Protein AF-A0A8S9YGP8-F1 (afdb_monomer)

Sequence (339 aa):
DSLHDFLESKPIFVLIAGINFRLPAPLKLDLFVRKGVPVLDFKRQKISVQVNCPVFDVVNDLEASLRSSSSPYNQFEEWLQWTVEGKMWRFPIDNEQDQELKLIGEYGLRNKREVWRVKYVLAKIRKSARELLTLDEKDPRRLFGGSALLRRLVRVGVLPEDKMKLDFVLGLKIEDFLERRLQTQVFKLGLAVSIHHARVLIRQRHIRVRTQMVNCPGFMVRLDSGKLIDFTLSSPLGKGGPDWEEKHVSFADHTFLDKHVDPELLKCGPIASFMELVCQGLAQNPNFTVEQKRQHLKWYAAYFKGKTQIVEASVREELRLAELEKRARGSSQSDTHGT

Secondary structure (DSSP, 8-state):
----------------------PPPPP---TT---------------------HHHHHHHHHHHHHHH-PPPSSHHHHHHHHHHTT-SPPSS--THHHHHHHHHHHHT-S-HHHHHHHHHHHHHHHHHHHHHHTS-TT-HHHHHHHHHHHHHHHHHTSS-GGG-SHHHHHT--SHHHHTTBHHHHHHHTTSSSSHHHHHHHHHTT-EEETTEE---TT-B--HHHHTTEEE-TTSTTSTTS---TTTTS-HHHHH--GGGS-TTGGGSHHHHHHHHHHHHHHHH-TTS-HHHHHHHHHHHHHHHTTTHHHHHHHHHHHHHHHHHHHHHHHHHHHTTS--

Foldseek 3Di:
DDDDDDDDDDDDDDDDDDDDDDPDDDDPDPPPDDDDDDDDDDDDDDPDPPPCPVVVVVVVVVVVVVVPPDPDPDPVSVVVVCVVVVVDQDPPRPVVVVVLVVCCVQLVPDDSVLLVVLVVVLVVLLVLLVVLVVDDPPDPCNVVSLQVSLVVCVQLPLDPPVPSDSVVSNVRDSVSLSCQFQLNLCVVVVVAPDSNRSLVCLCVQQKDQQQHGHNDRRDRATPVRSVRIDTHLDDLSHPNRPPPVCPVPDLCLLQVCVVLADVVQCVDPVSVVVVVVLSRVSSPDPPDRSVRSSVVRVVVVVVCPVCVVVSVVVVVVVVVVVVVVVVVVVVVVVVPPDD

InterPro domains:
  IPR001912 Small ribosomal subunit protein uS4, N-terminal [SM01390] (83-179)
  IPR002942 RNA-binding S4 domain [PF01479] (180-222)
  IPR005710 Small ribosomal subunit protein uS4, eukaryota/archaea [TIGR01018] (97-237)
  IPR018079 Small ribosomal subunit protein uS4, conserved site [PS00632] (178-202)
  IPR022801 Small ribosomal subunit protein uS4 [PTHR11831] (94-250)
  IPR026299 Mitochondrial 28S ribosomal protein S31 [PF15433] (45-99)
  IPR026299 Mitochondrial 28S ribosomal protein S31 [PF15433] (245-311)
  IPR036986 RNA-binding S4 domain superfamily [G3DSA:3.10.290.10] (179-235)

pLDDT: mean 76.42, std 19.9, range [31.08, 96.25]

Organism: NCBI:txid59628

Mean predicted aligned error: 18.61 Å

Nearest PDB structures (foldseek):
  7oyc-assembly1_J2  TM=9.503E-01  e=3.463E-18  Xenopus laevis
  8btk-assembly1_Ai  TM=9.333E-01  e=3.647E-18  Oryctolagus cuniculus
  7mq9-assembly1_L9  TM=9.304E-01  e=3.842E-18  Homo sapiens
  8jiw-assembly1_BJ  TM=9.320E-01  e=7.785E-17  Triticum aestivum
  8c3a-assembly1_L  TM=9.275E-01  e=2.437E-16  Candida albicans

Structure (mmCIF, N/CA/C/O backbone):
data_AF-A0A8S9YGP8-F1
#
_entry.id   AF-A0A8S9YGP8-F1
#
loop_
_atom_site.group_PDB
_atom_site.id
_atom_site.type_symbol
_atom_site.label_atom_id
_atom_site.label_alt_id
_atom_site.label_comp_id
_atom_site.label_asym_id
_atom_site.label_entity_id
_atom_site.label_seq_id
_atom_site.pdbx_PDB_ins_code
_atom_site.Cartn_x
_atom_site.Cartn_y
_atom_site.Cartn_z
_atom_site.occupancy
_atom_site.B_iso_or_equiv
_atom_site.auth_seq_id
_atom_site.auth_comp_id
_atom_site.auth_asym_id
_atom_site.auth_atom_id
_atom_site.pdbx_PDB_model_num
ATOM 1 N N . ASP A 1 1 ? -6.725 51.665 40.955 1.00 36.06 1 ASP A N 1
ATOM 2 C CA . ASP A 1 1 ? -6.502 51.860 42.401 1.00 36.06 1 ASP A CA 1
ATOM 3 C C . ASP A 1 1 ? -7.191 50.719 43.129 1.00 36.06 1 ASP A C 1
ATOM 5 O O . ASP A 1 1 ? -8.370 50.523 42.899 1.00 36.06 1 ASP A O 1
ATOM 9 N N . SER A 1 2 ? -6.577 49.836 43.901 1.00 32.56 2 SER A N 1
ATOM 10 C CA . SER A 1 2 ? -5.200 49.657 44.348 1.00 32.56 2 SER A CA 1
ATOM 11 C C . SER A 1 2 ? -5.160 48.257 44.977 1.00 32.56 2 SER A C 1
ATOM 13 O O . SER A 1 2 ? -5.948 47.955 45.868 1.00 32.56 2 SER A O 1
ATOM 15 N N . LEU A 1 3 ? -4.260 47.402 44.484 1.00 37.69 3 LEU A N 1
ATOM 16 C CA . LEU A 1 3 ? -3.916 46.083 45.026 1.00 37.69 3 LEU A CA 1
ATOM 17 C C . LEU A 1 3 ? -2.979 46.236 46.231 1.00 37.69 3 LEU A C 1
ATOM 19 O O . LEU A 1 3 ? -1.809 45.888 46.137 1.00 37.69 3 LEU A O 1
ATOM 23 N N . HIS A 1 4 ? -3.437 46.794 47.344 1.00 35.44 4 HIS A N 1
ATOM 24 C CA . HIS A 1 4 ? -2.589 46.871 48.533 1.00 35.44 4 HIS A CA 1
ATOM 25 C C . HIS A 1 4 ? -3.436 47.023 49.785 1.00 35.44 4 HIS A C 1
ATOM 27 O O . HIS A 1 4 ? -3.554 48.117 50.307 1.00 35.44 4 HIS A O 1
ATOM 33 N N . ASP A 1 5 ? -3.980 45.909 50.266 1.00 33.25 5 ASP A N 1
ATOM 34 C CA . ASP A 1 5 ? -4.267 45.763 51.686 1.00 33.25 5 ASP A CA 1
ATOM 35 C C . ASP A 1 5 ? -3.761 44.388 52.123 1.00 33.25 5 ASP A C 1
ATOM 37 O O . ASP A 1 5 ? -4.155 43.349 51.597 1.00 33.25 5 ASP A O 1
ATOM 41 N N . PHE A 1 6 ? -2.639 44.373 52.836 1.00 31.08 6 PHE A N 1
ATOM 42 C CA . PHE A 1 6 ? -2.618 44.532 54.293 1.00 31.08 6 PHE A CA 1
ATOM 43 C C . PHE A 1 6 ? -3.131 43.262 54.955 1.00 31.08 6 PHE A C 1
ATOM 45 O O . PHE A 1 6 ? -4.323 43.080 55.142 1.00 31.08 6 PHE A O 1
ATOM 52 N N . LEU A 1 7 ? -2.188 42.386 55.280 1.00 31.97 7 LEU A N 1
ATOM 53 C CA . LEU A 1 7 ? -2.093 41.688 56.559 1.00 31.97 7 LEU A CA 1
ATOM 54 C C . LEU A 1 7 ? -0.654 41.152 56.582 1.00 31.97 7 LEU A C 1
ATOM 56 O O . LEU A 1 7 ? -0.339 40.118 56.004 1.00 31.97 7 LEU A O 1
ATOM 60 N N . GLU A 1 8 ? 0.323 41.968 56.975 1.00 31.89 8 GLU A N 1
ATOM 61 C CA . GLU A 1 8 ? 0.652 42.185 58.391 1.00 31.89 8 GLU A CA 1
ATOM 62 C C . GLU A 1 8 ? 0.617 40.883 59.200 1.00 31.89 8 GLU A C 1
ATOM 64 O O . GLU A 1 8 ? -0.343 40.569 59.897 1.00 31.89 8 GLU A O 1
ATOM 69 N N . SER A 1 9 ? 1.739 40.168 59.194 1.00 32.19 9 SER A N 1
ATOM 70 C CA . SER A 1 9 ? 2.196 39.484 60.399 1.00 32.19 9 SER A CA 1
ATOM 71 C C . SER A 1 9 ? 3.677 39.788 60.599 1.00 32.19 9 SER A C 1
ATOM 73 O O . SER A 1 9 ? 4.496 39.599 59.703 1.00 32.19 9 SER A O 1
ATOM 75 N N . LYS A 1 10 ? 3.947 40.338 61.778 1.00 38.16 10 LYS A N 1
ATOM 76 C CA . LYS A 1 10 ? 5.139 41.039 62.256 1.00 38.16 10 LYS A CA 1
ATOM 77 C C . LYS A 1 10 ? 6.493 40.320 62.069 1.00 38.16 10 LYS A C 1
ATOM 79 O O . LYS A 1 10 ? 6.539 39.102 61.923 1.00 38.16 10 LYS A O 1
ATOM 84 N N . PRO A 1 11 ? 7.599 41.092 62.126 1.00 35.31 11 PRO A N 1
ATOM 85 C CA . PRO A 1 11 ? 8.936 40.685 61.715 1.00 35.31 11 PRO A CA 1
ATOM 86 C C . PRO A 1 11 ? 9.748 40.076 62.867 1.00 35.31 11 PRO A C 1
ATOM 88 O O . PRO A 1 11 ? 9.671 40.530 64.007 1.00 35.31 11 PRO A O 1
ATOM 91 N N . ILE A 1 12 ? 10.611 39.114 62.543 1.00 31.59 12 ILE A N 1
ATOM 92 C CA . ILE A 1 12 ? 11.777 38.765 63.361 1.00 31.59 12 ILE A CA 1
ATOM 93 C C . ILE A 1 12 ? 12.993 39.225 62.565 1.00 31.59 12 ILE A C 1
ATOM 95 O O . ILE A 1 12 ? 13.448 38.550 61.646 1.00 31.59 12 ILE A O 1
ATOM 99 N N . PHE A 1 13 ? 13.480 40.417 62.892 1.00 31.23 13 PHE A N 1
ATOM 100 C CA . PHE A 1 13 ? 14.735 40.945 62.382 1.00 31.23 13 PHE A CA 1
ATOM 101 C C . PHE A 1 13 ? 15.606 41.282 63.579 1.00 31.23 13 PHE A C 1
ATOM 103 O O . PHE A 1 13 ? 15.516 42.387 64.096 1.00 31.23 13 PHE A O 1
ATOM 110 N N . VAL A 1 14 ? 16.434 40.343 64.036 1.00 33.38 14 VAL A N 1
ATOM 111 C CA . VAL A 1 14 ? 17.590 40.674 64.871 1.00 33.38 14 VAL A CA 1
ATOM 112 C C . VAL A 1 14 ? 18.727 39.683 64.583 1.00 33.38 14 VAL A C 1
ATOM 114 O O . VAL A 1 14 ? 18.579 38.480 64.765 1.00 33.38 14 VAL A O 1
ATOM 117 N N . LEU A 1 15 ? 19.869 40.263 64.194 1.00 34.16 15 LEU A N 1
ATOM 118 C CA . LEU A 1 15 ? 21.246 39.756 64.286 1.00 34.16 15 LEU A CA 1
ATOM 119 C C . LEU A 1 15 ? 21.711 38.652 63.324 1.00 34.16 15 LEU A C 1
ATOM 121 O O . LEU A 1 15 ? 21.919 37.521 63.738 1.00 34.16 15 LEU A O 1
ATOM 125 N N . ILE A 1 16 ? 22.109 39.047 62.107 1.00 35.72 16 ILE A N 1
ATOM 126 C CA . ILE A 1 16 ? 23.408 38.615 61.549 1.00 35.72 16 ILE A CA 1
ATOM 127 C C . ILE A 1 16 ? 24.065 39.824 60.862 1.00 35.72 16 ILE A C 1
ATOM 129 O O . ILE A 1 16 ? 24.112 39.938 59.641 1.00 35.72 16 ILE A O 1
ATOM 133 N N . ALA A 1 17 ? 24.551 40.766 61.669 1.00 39.22 17 ALA A N 1
ATOM 134 C CA . ALA A 1 17 ? 25.605 41.682 61.253 1.00 39.22 17 ALA A CA 1
ATOM 135 C C . ALA A 1 17 ? 26.904 41.166 61.878 1.00 39.22 17 ALA A C 1
ATOM 137 O O . ALA A 1 17 ? 27.009 41.099 63.099 1.00 39.22 17 ALA A O 1
ATOM 138 N N . GLY A 1 18 ? 27.872 40.787 61.042 1.00 48.88 18 GLY A N 1
ATOM 139 C CA . GLY A 1 18 ? 29.232 40.490 61.492 1.00 48.88 18 GLY A CA 1
ATOM 140 C C . GLY A 1 18 ? 29.697 39.052 61.294 1.00 48.88 18 GLY A C 1
ATOM 141 O O . GLY A 1 18 ? 30.070 38.399 62.258 1.00 48.88 18 GLY A O 1
ATOM 142 N N . ILE A 1 19 ? 29.778 38.580 60.048 1.00 39.12 19 ILE A N 1
ATOM 143 C CA . ILE A 1 19 ? 30.790 37.576 59.691 1.00 39.12 19 ILE A CA 1
ATOM 144 C C . ILE A 1 19 ? 31.445 38.027 58.382 1.00 39.12 19 ILE A C 1
ATOM 146 O O . ILE A 1 19 ? 30.847 37.977 57.310 1.00 39.12 19 ILE A O 1
ATOM 150 N N . ASN A 1 20 ? 32.680 38.519 58.493 1.00 38.88 20 ASN A N 1
ATOM 151 C CA . ASN A 1 20 ? 33.546 38.852 57.367 1.00 38.88 20 ASN A CA 1
ATOM 152 C C . ASN A 1 20 ? 33.828 37.586 56.543 1.00 38.88 20 ASN A C 1
ATOM 154 O O . ASN A 1 20 ? 34.586 36.721 56.981 1.00 38.88 20 ASN A O 1
ATOM 158 N N . PHE A 1 21 ? 33.273 37.485 55.334 1.00 36.88 21 PHE A N 1
ATOM 159 C CA . PHE A 1 21 ? 33.699 36.481 54.360 1.00 36.88 21 PHE A CA 1
ATOM 160 C C . PHE A 1 21 ? 35.055 36.890 53.777 1.00 36.88 21 PHE A C 1
ATOM 162 O O . PHE A 1 21 ? 35.136 37.650 52.815 1.00 36.88 21 PHE A O 1
ATOM 169 N N . ARG A 1 22 ? 36.142 36.373 54.355 1.00 40.25 22 ARG A N 1
ATOM 170 C CA . ARG A 1 22 ? 37.436 36.305 53.670 1.00 40.25 22 ARG A CA 1
ATOM 171 C C . ARG A 1 22 ? 37.576 34.894 53.113 1.00 40.25 22 ARG A C 1
ATOM 173 O O . ARG A 1 22 ? 37.620 33.936 53.880 1.00 40.25 22 ARG A O 1
ATOM 180 N N . LEU A 1 23 ? 37.609 34.764 51.787 1.00 39.41 23 LEU A N 1
ATOM 181 C CA . LEU A 1 23 ? 37.910 33.489 51.138 1.00 39.41 23 LEU A CA 1
ATOM 182 C C . LEU A 1 23 ? 39.305 33.020 51.598 1.00 39.41 23 LEU A C 1
ATOM 184 O O . LEU A 1 23 ? 40.256 33.803 51.498 1.00 39.41 23 LEU A O 1
ATOM 188 N N . PRO A 1 24 ? 39.454 31.792 52.123 1.00 49.38 24 PRO A N 1
ATOM 189 C CA . PRO A 1 24 ? 40.768 31.247 52.431 1.00 49.38 24 PRO A CA 1
ATOM 190 C C . PRO A 1 24 ? 41.551 31.023 51.132 1.00 49.38 24 PRO A C 1
ATOM 192 O O . PRO A 1 24 ? 40.987 30.625 50.112 1.00 49.38 24 PRO A O 1
ATOM 195 N N . ALA A 1 25 ? 42.858 31.292 51.164 1.00 51.91 25 ALA A N 1
ATOM 196 C CA . ALA A 1 25 ? 43.728 31.056 50.017 1.00 51.91 25 ALA A CA 1
ATOM 197 C C . ALA A 1 25 ? 43.757 29.555 49.664 1.00 51.91 25 ALA A C 1
ATOM 199 O O . ALA A 1 25 ? 43.767 28.720 50.575 1.00 51.91 25 ALA A O 1
ATOM 200 N N . PRO A 1 26 ? 43.778 29.188 48.369 1.00 47.44 26 PRO A N 1
ATOM 201 C CA . PRO A 1 26 ? 43.793 27.789 47.973 1.00 47.44 26 PRO A CA 1
ATOM 202 C C . PRO A 1 26 ? 45.091 27.112 48.429 1.00 47.44 26 PRO A C 1
ATOM 204 O O . PRO A 1 26 ? 46.185 27.668 48.307 1.00 47.44 26 PRO A O 1
ATOM 207 N N . LEU A 1 27 ? 44.958 25.892 48.949 1.00 49.09 27 LEU A N 1
ATOM 208 C CA . LEU A 1 27 ? 46.083 25.040 49.324 1.00 49.09 27 LEU A CA 1
ATOM 209 C C . LEU A 1 27 ? 46.907 24.704 48.071 1.00 49.09 27 LEU A C 1
ATOM 211 O O . LEU A 1 27 ? 46.352 24.250 47.069 1.00 49.09 27 LEU A O 1
ATOM 215 N N . LYS A 1 28 ? 48.232 24.900 48.126 1.00 48.38 28 LYS A N 1
ATOM 216 C CA . LYS A 1 28 ? 49.154 24.381 47.105 1.00 48.38 28 LYS A CA 1
ATOM 217 C C . LYS A 1 28 ? 49.127 22.853 47.164 1.00 48.38 28 LYS A C 1
ATOM 219 O O . LYS A 1 28 ? 49.679 22.257 48.083 1.00 48.38 28 LYS A O 1
ATOM 224 N N . LEU A 1 29 ? 48.442 22.237 46.207 1.00 46.06 29 LEU A N 1
ATOM 225 C CA . LEU A 1 29 ? 48.481 20.799 45.972 1.00 46.06 29 LEU A CA 1
ATOM 226 C C . LEU A 1 29 ? 49.606 20.494 44.983 1.00 46.06 29 LEU A C 1
ATOM 228 O O . LEU A 1 29 ? 49.479 20.757 43.788 1.00 46.06 29 LEU A O 1
ATOM 232 N N . ASP A 1 30 ? 50.688 19.904 45.485 1.00 51.56 30 ASP A N 1
ATOM 233 C CA . ASP A 1 30 ? 51.720 19.302 44.646 1.00 51.56 30 ASP A CA 1
ATOM 234 C C . ASP A 1 30 ? 51.208 17.946 44.133 1.00 51.56 30 ASP A C 1
ATOM 236 O O . ASP A 1 30 ? 51.268 16.920 44.811 1.00 51.56 30 ASP A O 1
ATOM 240 N N . LEU A 1 31 ? 50.677 17.946 42.908 1.00 48.47 31 LEU A N 1
ATOM 241 C CA . LEU A 1 31 ? 50.051 16.802 42.222 1.00 48.47 31 LEU A CA 1
ATOM 242 C C . LEU A 1 31 ? 51.005 15.635 41.868 1.00 48.47 31 LEU A C 1
ATOM 244 O O . LEU A 1 31 ? 50.585 14.689 41.204 1.00 48.47 31 LEU A O 1
ATOM 248 N N . PHE A 1 32 ? 52.264 15.657 42.319 1.00 40.03 32 PHE A N 1
ATOM 249 C CA . PHE A 1 32 ? 53.293 14.676 41.938 1.00 40.03 32 PHE A CA 1
ATOM 250 C C . PHE A 1 32 ? 53.998 13.971 43.107 1.00 40.03 32 PHE A C 1
ATOM 252 O O . PHE A 1 32 ? 55.068 13.396 42.921 1.00 40.03 32 PHE A O 1
ATOM 259 N N . VAL A 1 33 ? 53.393 13.917 44.299 1.00 45.94 33 VAL A N 1
ATOM 260 C CA . VAL A 1 33 ? 53.919 13.097 45.406 1.00 45.94 33 VAL A CA 1
ATOM 261 C C . VAL A 1 33 ? 52.926 11.997 45.781 1.00 45.94 33 VAL A C 1
ATOM 263 O O . VAL A 1 33 ? 52.064 12.156 46.640 1.00 45.94 33 VAL A O 1
ATOM 266 N N . ARG A 1 34 ? 53.067 10.832 45.137 1.00 46.06 34 ARG A N 1
ATOM 267 C CA . ARG A 1 34 ? 52.449 9.576 45.584 1.00 46.06 34 ARG A CA 1
ATOM 268 C C . ARG A 1 34 ? 53.288 8.982 46.717 1.00 46.06 34 ARG A C 1
ATOM 270 O O . ARG A 1 34 ? 54.293 8.327 46.460 1.00 46.06 34 ARG A O 1
ATOM 277 N N . LYS A 1 35 ? 52.863 9.165 47.967 1.00 38.31 35 LYS A N 1
ATOM 278 C CA . LYS A 1 35 ? 53.277 8.299 49.081 1.00 38.31 35 LYS A CA 1
ATOM 279 C C . LYS A 1 35 ? 52.027 7.799 49.790 1.00 38.31 35 LYS A C 1
ATOM 281 O O . LYS A 1 35 ? 51.367 8.550 50.496 1.00 38.31 35 LYS A O 1
ATOM 286 N N . GLY A 1 36 ? 51.679 6.545 49.526 1.00 42.16 36 GLY A N 1
ATOM 287 C CA . GLY A 1 36 ? 50.610 5.850 50.228 1.00 42.16 36 GLY A CA 1
ATOM 288 C C . GLY A 1 36 ? 51.131 5.201 51.502 1.00 42.16 36 GLY A C 1
ATOM 289 O O . GLY A 1 36 ? 52.185 4.583 51.453 1.00 42.16 36 GLY A O 1
ATOM 290 N N . VAL A 1 37 ? 50.378 5.321 52.596 1.00 37.66 37 VAL A N 1
ATOM 291 C CA . VAL A 1 37 ? 50.203 4.301 53.650 1.00 37.66 37 VAL A CA 1
ATOM 292 C C . VAL 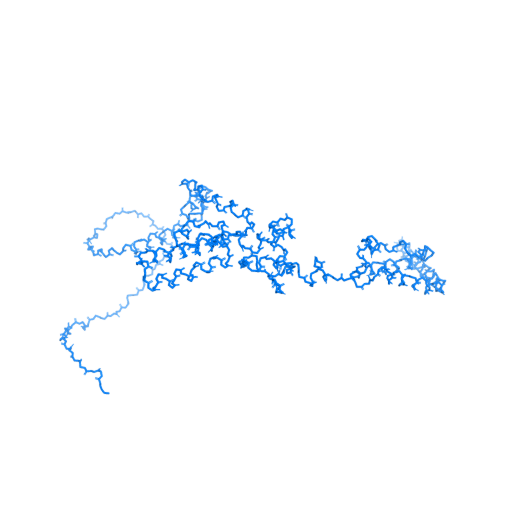A 1 37 ? 48.896 4.625 54.424 1.00 37.66 37 VAL A C 1
ATOM 294 O O . VAL A 1 37 ? 48.320 5.685 54.177 1.00 37.66 37 VAL A O 1
ATOM 297 N N . PRO A 1 38 ? 48.327 3.715 55.241 1.00 38.34 38 PRO A N 1
ATOM 298 C CA . PRO A 1 38 ? 46.946 3.273 55.128 1.00 38.34 38 PRO A CA 1
ATOM 299 C C . PRO A 1 38 ? 46.029 3.837 56.228 1.00 38.34 38 PRO A C 1
ATOM 301 O O . PRO A 1 38 ? 46.453 4.502 57.168 1.00 38.34 38 PRO A O 1
ATOM 304 N N . VAL A 1 39 ? 44.744 3.532 56.054 1.00 46.34 39 VAL A N 1
ATOM 305 C CA . VAL A 1 39 ? 43.591 3.772 56.934 1.00 46.34 39 VAL A CA 1
ATOM 306 C C . VAL A 1 39 ? 43.915 3.549 58.418 1.00 46.34 39 VAL A C 1
ATOM 308 O O . VAL A 1 39 ? 44.422 2.484 58.747 1.00 46.34 39 VAL A O 1
ATOM 311 N N . LEU A 1 40 ? 43.570 4.512 59.289 1.00 37.00 40 LEU A N 1
ATOM 312 C CA . LEU A 1 40 ? 42.732 4.311 60.487 1.00 37.00 40 LEU A CA 1
ATOM 313 C C . LEU A 1 40 ? 42.358 5.645 61.180 1.00 37.00 40 LEU A C 1
ATOM 315 O O . LEU A 1 40 ? 43.199 6.483 61.490 1.00 37.00 40 LEU A O 1
ATOM 319 N N . ASP A 1 41 ? 41.049 5.765 61.411 1.00 38.00 41 ASP A N 1
ATOM 320 C CA . ASP A 1 41 ? 40.331 6.428 62.504 1.00 38.00 41 ASP A CA 1
ATOM 321 C C . ASP A 1 41 ? 40.554 7.912 62.831 1.00 38.00 41 ASP A C 1
ATOM 323 O O . ASP A 1 41 ? 41.238 8.289 63.780 1.00 38.00 41 ASP A O 1
ATOM 327 N N . PHE A 1 42 ? 39.734 8.752 62.188 1.00 35.16 42 PHE A N 1
ATOM 328 C CA . PHE A 1 42 ? 39.172 9.934 62.843 1.00 35.16 42 PHE A CA 1
ATOM 329 C C . PHE A 1 42 ? 37.671 9.736 63.076 1.00 35.16 42 PHE A C 1
ATOM 331 O O . PHE A 1 42 ? 36.865 9.746 62.143 1.00 35.16 42 PHE A O 1
ATOM 338 N N . LYS A 1 43 ? 37.291 9.591 64.353 1.00 43.88 43 LYS A N 1
ATOM 339 C CA . LYS A 1 43 ? 35.908 9.693 64.838 1.00 43.88 43 LYS A CA 1
ATOM 340 C C . LYS A 1 43 ? 35.304 11.017 64.364 1.00 43.88 43 LYS A C 1
ATOM 342 O O . LYS A 1 43 ? 35.554 12.062 64.961 1.00 43.88 43 LYS A O 1
ATOM 347 N N . ARG A 1 44 ? 34.463 10.976 63.329 1.00 37.47 44 ARG A N 1
ATOM 348 C CA . ARG A 1 44 ? 33.548 12.075 63.011 1.00 37.47 44 ARG A CA 1
ATOM 349 C C . ARG A 1 44 ? 32.184 11.743 63.595 1.00 37.47 44 ARG A C 1
ATOM 351 O O . ARG A 1 44 ? 31.521 10.798 63.176 1.00 37.47 44 ARG A O 1
ATOM 358 N N . GLN A 1 45 ? 31.821 12.505 64.620 1.00 33.88 45 GLN A N 1
ATOM 359 C CA . GLN A 1 45 ? 30.505 12.491 65.242 1.00 33.88 45 GLN A CA 1
ATOM 360 C C . GLN A 1 45 ? 29.426 12.622 64.158 1.00 33.88 45 GLN A C 1
ATOM 362 O O . GLN A 1 45 ? 29.457 13.543 63.341 1.00 33.88 45 GLN A O 1
ATOM 367 N N . LYS A 1 46 ? 28.486 11.673 64.145 1.00 35.91 46 LYS A N 1
ATOM 368 C CA . LYS A 1 46 ? 27.268 11.747 63.338 1.00 35.91 46 LYS A CA 1
ATOM 369 C C . LYS A 1 46 ? 26.452 12.955 63.796 1.00 35.91 46 LYS A C 1
ATOM 371 O O . LYS A 1 46 ? 25.929 12.950 64.904 1.00 35.91 46 LYS A O 1
ATOM 376 N N . ILE A 1 47 ? 26.274 13.925 62.908 1.00 33.97 47 ILE A N 1
ATOM 377 C CA . ILE A 1 47 ? 25.062 14.742 62.884 1.00 33.97 47 ILE A CA 1
ATOM 378 C C . ILE A 1 47 ? 24.367 14.380 61.576 1.00 33.97 47 ILE A C 1
ATOM 380 O O . ILE A 1 47 ? 24.698 14.885 60.507 1.00 33.97 47 ILE A O 1
ATOM 384 N N . SER A 1 48 ? 23.472 13.400 61.655 1.00 33.38 48 SER A N 1
ATOM 385 C CA . SER A 1 48 ? 22.640 12.964 60.542 1.00 33.38 48 SER A CA 1
ATOM 386 C C . SER A 1 48 ? 21.375 13.813 60.505 1.00 33.38 48 SER A C 1
ATOM 388 O O . SER A 1 48 ? 20.414 13.517 61.211 1.00 33.38 48 SER A O 1
ATOM 390 N N . VAL A 1 49 ? 21.350 14.837 59.657 1.00 40.34 49 VAL A N 1
ATOM 391 C CA . VAL A 1 49 ? 20.085 15.279 59.063 1.00 40.34 49 VAL A CA 1
ATOM 392 C C . VAL A 1 49 ? 20.040 14.638 57.684 1.00 40.34 49 VAL A C 1
ATOM 394 O O . VAL A 1 49 ? 20.517 15.194 56.700 1.00 40.34 49 VAL A O 1
ATOM 397 N N . GLN A 1 50 ? 19.560 13.396 57.643 1.00 42.97 50 GLN A N 1
ATOM 398 C CA . GLN A 1 50 ? 19.237 12.726 56.392 1.00 42.97 50 GLN A CA 1
ATOM 399 C C . GLN A 1 50 ? 17.950 13.344 55.855 1.00 42.97 50 GLN A C 1
ATOM 401 O O . GLN A 1 50 ? 16.853 12.975 56.266 1.00 42.97 50 GLN A O 1
ATOM 406 N N . VAL A 1 51 ? 18.077 14.296 54.936 1.00 46.69 51 VAL A N 1
ATOM 407 C CA . VAL A 1 51 ? 16.990 14.566 53.996 1.00 46.69 51 VAL A CA 1
ATOM 408 C C . VAL A 1 51 ? 17.133 13.511 52.902 1.00 46.69 51 VAL A C 1
ATOM 410 O O . VAL A 1 51 ? 17.779 13.746 51.886 1.00 46.69 51 VAL A O 1
ATOM 413 N N . ASN A 1 52 ? 16.614 12.308 53.156 1.00 50.12 52 ASN A N 1
ATOM 414 C CA . ASN A 1 52 ? 16.551 11.257 52.142 1.00 50.12 52 ASN A CA 1
ATOM 415 C C . ASN A 1 52 ? 15.499 11.670 51.112 1.00 50.12 52 ASN A C 1
ATOM 417 O O . ASN A 1 52 ? 14.315 11.363 51.245 1.00 50.12 52 ASN A O 1
ATOM 421 N N . CYS A 1 53 ? 15.926 12.415 50.100 1.00 53.41 53 CYS A N 1
ATOM 422 C CA . CYS A 1 53 ? 15.159 12.564 48.880 1.00 53.41 53 CYS A CA 1
ATOM 423 C C . CYS A 1 53 ? 15.471 11.336 48.010 1.00 53.41 53 CYS A C 1
ATOM 425 O O . CYS A 1 53 ? 16.543 11.308 47.405 1.00 53.41 53 CYS A O 1
ATOM 427 N N . PRO A 1 54 ? 14.557 10.355 47.878 1.00 69.25 54 PRO A N 1
ATOM 428 C CA . PRO A 1 54 ? 14.827 9.102 47.161 1.00 69.25 54 PRO A CA 1
ATOM 429 C C . PRO A 1 54 ? 15.212 9.326 45.692 1.00 69.25 54 PRO A C 1
ATOM 431 O O . PRO A 1 54 ? 15.874 8.500 45.078 1.00 69.25 54 PRO A O 1
ATOM 434 N N . VAL A 1 55 ? 14.828 10.472 45.127 1.00 60.28 55 VAL A N 1
ATOM 435 C CA . VAL A 1 55 ? 15.216 10.888 43.776 1.00 60.28 55 VAL A CA 1
ATOM 436 C C . VAL A 1 55 ? 16.713 11.198 43.683 1.00 60.28 55 VAL A C 1
ATOM 438 O O . VAL A 1 55 ? 17.341 10.829 42.698 1.00 60.28 55 VAL A O 1
ATOM 441 N N . PHE A 1 56 ? 17.297 11.854 44.689 1.00 52.62 56 PHE A N 1
ATOM 442 C CA . PHE A 1 56 ? 18.711 12.236 44.663 1.00 52.62 56 PHE A CA 1
ATOM 443 C C . PHE A 1 56 ? 19.640 11.063 44.983 1.00 52.62 56 PHE A C 1
ATOM 445 O O . PHE A 1 56 ? 20.749 11.034 44.462 1.00 52.62 56 PHE A O 1
ATOM 452 N N . ASP A 1 57 ? 19.171 10.067 45.737 1.00 65.88 57 ASP A N 1
ATOM 453 C CA . ASP A 1 57 ? 19.897 8.807 45.934 1.00 65.88 57 ASP A CA 1
ATOM 454 C C . ASP A 1 57 ? 19.986 8.023 44.617 1.00 65.88 57 ASP A C 1
ATOM 456 O O . ASP A 1 57 ? 21.077 7.666 44.186 1.00 65.88 57 ASP A O 1
ATOM 460 N N . VAL A 1 58 ? 18.868 7.891 43.889 1.00 67.62 58 VAL A N 1
ATOM 461 C CA . VAL A 1 58 ? 18.845 7.247 42.562 1.00 67.62 58 VAL A CA 1
ATOM 462 C C . VAL A 1 58 ? 19.720 7.995 41.553 1.00 67.62 58 VAL A C 1
ATOM 464 O O . VAL A 1 58 ? 20.393 7.362 40.747 1.00 67.62 58 VAL A O 1
ATOM 467 N N . VAL A 1 59 ? 19.735 9.333 41.585 1.00 64.56 59 VAL A N 1
ATOM 468 C CA . VAL A 1 59 ? 20.590 10.152 40.706 1.00 64.56 59 VAL A CA 1
ATOM 469 C C . VAL A 1 59 ? 22.068 10.011 41.070 1.00 64.56 59 VAL A C 1
ATOM 471 O O . VAL A 1 59 ? 22.889 9.899 40.165 1.00 64.56 59 VAL A O 1
ATOM 474 N N . ASN A 1 60 ? 22.412 9.962 42.357 1.00 68.56 60 ASN A N 1
ATOM 475 C CA . ASN A 1 60 ? 23.783 9.728 42.810 1.00 68.56 60 ASN A CA 1
ATOM 476 C C . ASN A 1 60 ? 24.266 8.316 42.456 1.00 68.56 60 ASN A C 1
ATOM 478 O O . ASN A 1 60 ? 25.410 8.165 42.035 1.00 68.56 60 ASN A O 1
ATOM 482 N N . ASP A 1 61 ? 23.401 7.304 42.547 1.00 65.62 61 ASP A N 1
ATOM 483 C CA . ASP A 1 61 ? 23.697 5.931 42.123 1.00 65.62 61 ASP A CA 1
ATOM 484 C C . ASP A 1 61 ? 23.865 5.831 40.597 1.00 65.62 61 ASP A C 1
ATOM 486 O O . ASP A 1 61 ? 24.736 5.106 40.098 1.00 65.62 61 ASP A O 1
ATOM 490 N N . LEU A 1 62 ? 23.075 6.602 39.837 1.00 57.81 62 LEU A N 1
ATOM 491 C CA . LEU A 1 62 ? 23.205 6.710 38.382 1.00 57.81 62 LEU A CA 1
ATOM 492 C C . LEU A 1 62 ? 24.493 7.438 37.983 1.00 57.81 62 LEU A C 1
ATOM 494 O O . LEU A 1 62 ? 25.198 6.981 37.086 1.00 57.81 62 LEU A O 1
ATOM 498 N N . GLU A 1 63 ? 24.824 8.550 38.646 1.00 60.12 63 GLU A N 1
ATOM 499 C CA . GLU A 1 63 ? 26.081 9.274 38.437 1.00 60.12 63 GLU A CA 1
ATOM 500 C C . GLU A 1 63 ? 27.289 8.424 38.838 1.00 60.12 63 GLU A C 1
ATOM 502 O O . GLU A 1 63 ? 28.295 8.429 38.131 1.00 60.12 63 GLU A O 1
ATOM 507 N N . ALA A 1 64 ? 27.199 7.660 39.928 1.00 58.84 64 ALA A N 1
ATOM 508 C CA . ALA A 1 64 ? 28.230 6.714 40.336 1.00 58.84 64 ALA A CA 1
ATOM 509 C C . ALA A 1 64 ? 28.400 5.583 39.307 1.00 58.84 64 ALA A C 1
ATOM 511 O O . ALA A 1 64 ? 29.536 5.219 39.009 1.00 58.84 64 ALA A O 1
ATOM 512 N N . SER A 1 65 ? 27.305 5.091 38.706 1.00 58.59 65 SER A N 1
ATOM 513 C CA . SER A 1 65 ? 27.334 4.100 37.614 1.00 58.59 65 SER A CA 1
ATOM 514 C C . SER A 1 65 ? 27.907 4.654 36.304 1.00 58.59 65 SER A C 1
ATOM 516 O O . SER A 1 65 ? 28.657 3.972 35.614 1.00 58.59 65 SER A O 1
ATOM 518 N N . LEU A 1 66 ? 27.597 5.906 35.957 1.00 54.56 66 LEU A N 1
ATOM 519 C CA . LEU A 1 66 ? 28.154 6.588 34.780 1.00 54.56 66 LEU A CA 1
ATOM 520 C C . LEU A 1 66 ? 29.641 6.923 34.951 1.00 54.56 66 LEU A C 1
ATOM 522 O O . LEU A 1 66 ? 30.387 6.941 33.977 1.00 54.56 66 LEU A O 1
ATOM 526 N N . ARG A 1 67 ? 30.091 7.182 36.185 1.00 48.88 67 ARG A N 1
ATOM 527 C CA . ARG A 1 67 ? 31.511 7.403 36.502 1.00 48.88 67 ARG A CA 1
ATOM 528 C C . ARG A 1 67 ? 32.305 6.096 36.600 1.00 48.88 67 ARG A C 1
ATOM 530 O O . ARG A 1 67 ? 33.526 6.144 36.483 1.00 48.88 67 ARG A O 1
ATOM 537 N N . SER A 1 68 ? 31.640 4.956 36.806 1.00 52.59 68 SER A N 1
ATOM 538 C CA . SER A 1 68 ? 32.267 3.630 36.885 1.00 52.59 68 SER A CA 1
ATOM 539 C C . SER A 1 68 ? 32.228 2.832 35.579 1.00 52.59 68 SER A C 1
ATOM 541 O O . SER A 1 68 ? 32.838 1.761 35.527 1.00 52.59 68 SER A O 1
ATOM 543 N N . SER A 1 69 ? 31.589 3.340 34.514 1.00 52.19 69 SER A N 1
ATOM 544 C CA . SER A 1 69 ? 31.643 2.721 33.185 1.00 52.19 69 SER A CA 1
ATOM 545 C C . SER A 1 69 ? 33.034 2.902 32.569 1.00 52.19 69 SER A C 1
ATOM 547 O O . SER A 1 69 ? 33.289 3.775 31.737 1.00 52.19 69 SER A O 1
ATOM 549 N N . SER A 1 70 ? 33.954 2.068 33.032 1.00 58.03 70 SER A N 1
ATOM 550 C CA . SER A 1 70 ? 35.185 1.715 32.341 1.00 58.03 70 SER A CA 1
ATOM 551 C C . SER A 1 70 ? 34.819 1.218 30.939 1.00 58.03 70 SER A C 1
ATOM 553 O O . SER A 1 70 ? 33.810 0.530 30.791 1.00 58.03 70 SER A O 1
ATOM 555 N N . SER A 1 71 ? 35.618 1.526 29.908 1.00 56.94 71 SER A N 1
ATOM 556 C CA . SER A 1 71 ? 35.501 0.782 28.642 1.00 56.94 71 SER A CA 1
ATOM 557 C C . SER A 1 71 ? 35.586 -0.715 28.961 1.00 56.94 71 SER A C 1
ATOM 559 O O . SER A 1 71 ? 36.510 -1.094 29.689 1.00 56.94 71 SER A O 1
ATOM 561 N N . PRO A 1 72 ? 34.654 -1.550 28.468 1.00 60.72 72 PRO A N 1
ATOM 562 C CA . PRO A 1 72 ? 34.606 -2.958 28.835 1.00 60.72 72 PRO A CA 1
ATOM 563 C C . PRO A 1 72 ? 35.925 -3.626 28.442 1.00 60.72 72 PRO A C 1
ATOM 565 O O . PRO A 1 72 ? 36.346 -3.552 27.288 1.00 60.72 72 PRO A O 1
ATOM 568 N N . TYR A 1 73 ? 36.600 -4.250 29.409 1.00 64.50 73 TYR A N 1
ATOM 569 C CA . TYR A 1 73 ? 37.894 -4.896 29.167 1.00 64.50 73 TYR A CA 1
ATOM 570 C C . TYR A 1 73 ? 37.723 -6.253 28.473 1.00 64.50 73 TYR A C 1
ATOM 572 O O . TYR A 1 73 ? 38.630 -6.715 27.784 1.00 64.50 73 TYR A O 1
ATOM 580 N N . ASN A 1 74 ? 36.556 -6.883 28.654 1.00 78.44 74 ASN A N 1
ATOM 581 C CA . ASN A 1 74 ? 36.244 -8.228 28.184 1.00 78.44 74 ASN A CA 1
ATOM 582 C C . ASN A 1 74 ? 34.851 -8.307 27.540 1.00 78.44 74 ASN A C 1
ATOM 584 O O . ASN A 1 74 ? 33.909 -7.652 27.983 1.00 78.44 74 ASN A O 1
ATOM 588 N N . GLN A 1 75 ? 34.691 -9.229 26.583 1.00 69.12 75 GLN A N 1
ATOM 589 C CA . GLN A 1 75 ? 33.412 -9.524 25.911 1.00 69.12 75 GLN A CA 1
ATOM 590 C C . GLN A 1 75 ? 32.262 -9.862 26.883 1.00 69.12 75 GLN A C 1
ATOM 592 O O . GLN A 1 75 ? 31.113 -9.515 26.637 1.00 69.12 75 GLN A O 1
ATOM 597 N N . PHE A 1 76 ? 32.557 -10.500 28.022 1.00 65.38 76 PHE A N 1
ATOM 598 C CA . PHE A 1 76 ? 31.548 -10.819 29.040 1.00 65.38 76 PHE A CA 1
ATOM 599 C C . PHE A 1 76 ? 31.073 -9.588 29.820 1.00 65.38 76 PHE A C 1
ATOM 601 O O . PHE A 1 76 ? 29.909 -9.517 30.203 1.00 65.38 76 PHE A O 1
ATOM 608 N N . GLU A 1 77 ? 31.960 -8.622 30.049 1.00 72.69 77 GLU A N 1
ATOM 609 C CA . GLU A 1 77 ? 31.643 -7.368 30.734 1.00 72.69 77 GLU A CA 1
ATOM 610 C C . GLU A 1 77 ? 30.842 -6.442 29.815 1.00 72.69 77 GLU A C 1
ATOM 612 O O . GLU A 1 77 ? 29.867 -5.837 30.249 1.00 72.69 77 GLU A O 1
ATOM 617 N N . GLU A 1 78 ? 31.163 -6.442 28.518 1.00 77.69 78 GLU A N 1
ATOM 618 C CA . GLU A 1 78 ? 30.356 -5.797 27.480 1.00 77.69 78 GLU A CA 1
ATOM 619 C C . GLU A 1 78 ? 28.934 -6.386 27.420 1.00 77.69 78 GLU A C 1
ATOM 621 O O . GLU A 1 78 ? 27.949 -5.647 27.403 1.00 77.69 78 GLU A O 1
ATOM 626 N N . TRP A 1 79 ? 28.793 -7.716 27.474 1.00 75.38 79 TRP A N 1
ATOM 627 C CA . TRP A 1 79 ? 27.478 -8.367 27.533 1.00 75.38 79 TRP A CA 1
ATOM 628 C C . TRP A 1 79 ? 26.720 -8.064 28.829 1.00 75.38 79 TRP A C 1
ATOM 630 O O . TRP A 1 79 ? 25.503 -7.856 28.797 1.00 75.38 79 TRP A O 1
ATOM 640 N N . LEU A 1 80 ? 27.415 -8.011 29.970 1.00 78.12 80 LEU A N 1
ATOM 641 C CA . LEU A 1 80 ? 26.824 -7.610 31.247 1.00 78.12 80 LEU A CA 1
ATOM 642 C C . LEU A 1 80 ? 26.314 -6.166 31.164 1.00 78.12 80 LEU A C 1
ATOM 644 O O . LEU A 1 80 ? 25.170 -5.894 31.528 1.00 78.12 80 LEU A O 1
ATOM 648 N N . GLN A 1 81 ? 27.115 -5.266 30.595 1.00 77.12 81 GLN A N 1
ATOM 649 C CA . GLN A 1 81 ? 26.746 -3.878 30.363 1.00 77.12 81 GLN A CA 1
ATOM 650 C C . GLN A 1 81 ? 25.522 -3.770 29.447 1.00 77.12 81 GLN A C 1
ATOM 652 O O . GLN A 1 81 ? 24.567 -3.082 29.791 1.00 77.12 81 GLN A O 1
ATOM 657 N N . TRP A 1 82 ? 25.461 -4.520 28.345 1.00 76.12 82 TRP A N 1
ATOM 658 C CA . TRP A 1 82 ? 24.270 -4.564 27.486 1.00 76.12 82 TRP A CA 1
ATOM 659 C C . TRP A 1 82 ? 23.035 -5.147 28.181 1.00 76.12 82 TRP A C 1
ATOM 661 O O . TRP A 1 82 ? 21.907 -4.798 27.823 1.00 76.12 82 TRP A O 1
ATOM 671 N N . THR A 1 83 ? 23.221 -6.020 29.171 1.00 73.31 83 THR A N 1
ATOM 672 C CA . THR A 1 83 ? 22.130 -6.565 29.990 1.00 73.31 83 THR A CA 1
ATOM 673 C C . THR A 1 83 ? 21.583 -5.501 30.939 1.00 73.31 83 THR A C 1
ATOM 675 O O . THR A 1 83 ? 20.370 -5.301 30.994 1.00 73.31 83 THR A O 1
ATOM 678 N N . VAL A 1 84 ? 22.469 -4.767 31.621 1.00 72.19 84 VAL A N 1
ATOM 679 C CA . VAL A 1 84 ? 22.117 -3.657 32.524 1.00 72.19 84 VAL A CA 1
ATOM 680 C C . VAL A 1 84 ? 21.496 -2.486 31.753 1.00 72.19 84 VAL A C 1
ATOM 682 O O . VAL A 1 84 ? 20.489 -1.927 32.179 1.00 72.19 84 VAL A O 1
ATOM 685 N N . GLU A 1 85 ? 22.019 -2.168 30.569 1.00 74.31 85 GLU A N 1
ATOM 686 C CA . GLU A 1 85 ? 21.473 -1.155 29.655 1.00 74.31 85 GLU A CA 1
ATOM 687 C C . GLU A 1 85 ? 20.161 -1.596 28.977 1.00 74.31 85 GLU A C 1
ATOM 689 O O . GLU A 1 85 ? 19.516 -0.804 28.287 1.00 74.31 85 GLU A O 1
ATOM 694 N N . GLY A 1 86 ? 19.752 -2.861 29.139 1.00 66.56 86 GLY A N 1
ATOM 695 C CA . GLY A 1 86 ? 18.525 -3.405 28.559 1.00 66.56 86 GLY A CA 1
ATOM 696 C C . GLY A 1 86 ? 18.551 -3.543 27.032 1.00 66.56 86 GLY A C 1
ATOM 697 O O . GLY A 1 86 ? 17.488 -3.578 26.410 1.00 66.56 86 GLY A O 1
ATOM 698 N N . LYS A 1 87 ? 19.745 -3.606 26.427 1.00 72.31 87 LYS A N 1
ATOM 699 C CA . LYS A 1 87 ? 19.967 -3.851 24.990 1.00 72.31 87 LYS A CA 1
ATOM 700 C C . LYS A 1 87 ? 19.876 -5.338 24.626 1.00 72.31 87 LYS A C 1
ATOM 702 O O . LYS A 1 87 ? 19.678 -5.669 23.460 1.00 72.31 87 LYS A O 1
ATOM 707 N N . MET A 1 88 ? 20.022 -6.221 25.613 1.00 67.62 88 MET A N 1
ATOM 708 C CA . MET A 1 88 ? 19.845 -7.670 25.477 1.00 67.62 88 MET A CA 1
ATOM 709 C C . MET A 1 88 ? 18.364 -8.080 25.457 1.00 67.62 88 MET A C 1
ATOM 711 O O . MET A 1 88 ? 17.485 -7.369 25.950 1.00 67.62 88 MET A O 1
ATOM 715 N N . TRP A 1 89 ? 18.092 -9.268 24.909 1.00 62.22 89 TRP A N 1
ATOM 716 C CA . TRP A 1 89 ? 16.771 -9.897 24.952 1.00 62.22 89 TRP A CA 1
ATOM 717 C C . TRP A 1 89 ? 16.335 -10.103 26.405 1.00 62.22 89 TRP A C 1
ATOM 719 O O . TRP A 1 89 ? 17.064 -10.695 27.200 1.00 62.22 89 TRP A O 1
ATOM 729 N N . ARG A 1 90 ? 15.143 -9.618 26.764 1.00 62.62 90 ARG A N 1
ATOM 730 C CA . ARG A 1 90 ? 14.577 -9.856 28.096 1.0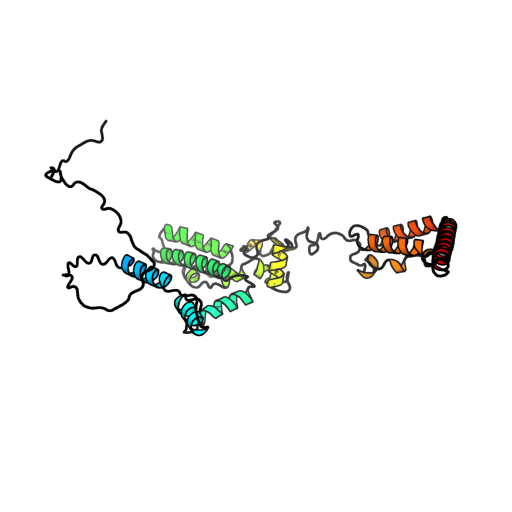0 62.62 90 ARG A CA 1
ATOM 731 C C . ARG A 1 90 ? 13.934 -11.236 28.131 1.00 62.62 90 ARG A C 1
ATOM 733 O O . ARG A 1 90 ? 13.100 -11.542 27.287 1.00 62.62 90 ARG A O 1
ATOM 740 N N . PHE A 1 91 ? 14.351 -12.052 29.094 1.00 51.66 91 PHE A N 1
ATOM 741 C CA . PHE A 1 91 ? 13.763 -13.358 29.368 1.00 51.66 91 PHE A CA 1
ATOM 742 C C . PHE A 1 91 ? 12.723 -13.225 30.496 1.00 51.66 91 PHE A C 1
ATOM 744 O O . PHE A 1 91 ? 12.989 -12.472 31.439 1.00 51.66 91 PHE A O 1
ATOM 751 N N . PRO A 1 92 ? 11.576 -13.933 30.460 1.00 70.50 92 PRO A N 1
ATOM 752 C CA . PRO A 1 92 ? 11.116 -14.893 29.443 1.00 70.50 92 PRO A CA 1
ATOM 753 C C . PRO A 1 92 ? 10.878 -14.274 28.063 1.00 70.50 92 PRO A C 1
ATOM 755 O O . PRO A 1 92 ? 10.469 -13.119 27.977 1.00 70.50 92 PRO A O 1
ATOM 758 N N . ILE A 1 93 ? 11.144 -15.046 26.999 1.00 61.22 93 ILE A N 1
ATOM 759 C CA . ILE A 1 93 ? 10.853 -14.633 25.618 1.00 61.22 93 ILE A CA 1
ATOM 760 C C . ILE A 1 93 ? 9.361 -14.331 25.539 1.00 61.22 93 ILE A C 1
ATOM 762 O O . ILE A 1 93 ? 8.516 -15.213 25.689 1.00 61.22 93 ILE A O 1
ATOM 766 N N . ASP A 1 94 ? 9.050 -13.057 25.352 1.00 67.06 94 ASP A N 1
ATOM 767 C CA . ASP A 1 94 ? 7.682 -12.592 25.279 1.00 67.06 94 ASP A CA 1
ATOM 768 C C . ASP A 1 94 ? 7.126 -12.941 23.893 1.00 67.06 94 ASP A C 1
ATOM 770 O O . ASP A 1 94 ? 7.335 -12.213 22.920 1.00 67.06 94 ASP A O 1
ATOM 774 N N . ASN A 1 95 ? 6.454 -14.093 23.792 1.00 66.50 95 ASN A N 1
ATOM 775 C CA . ASN A 1 95 ? 5.842 -14.603 22.557 1.00 66.50 95 ASN A CA 1
ATOM 776 C C . ASN A 1 95 ? 4.872 -13.588 21.911 1.00 66.50 95 ASN A C 1
ATOM 778 O O . ASN A 1 95 ? 4.534 -13.700 20.729 1.00 66.50 95 ASN A O 1
ATOM 782 N N . GLU A 1 96 ? 4.417 -12.576 22.658 1.00 65.75 96 GLU A N 1
ATOM 783 C CA . GLU A 1 96 ? 3.625 -11.464 22.130 1.00 65.75 96 GLU A CA 1
ATOM 784 C C . GLU A 1 96 ? 4.415 -10.582 21.146 1.00 65.75 96 GLU A C 1
ATOM 786 O O . GLU A 1 96 ? 3.834 -10.010 20.218 1.00 65.75 96 GLU A O 1
ATOM 791 N N . GLN A 1 97 ? 5.746 -10.504 21.271 1.00 65.56 97 GLN A N 1
ATOM 792 C CA . GLN A 1 97 ? 6.594 -9.767 20.327 1.00 65.56 97 GLN A CA 1
ATOM 793 C C . GLN A 1 97 ? 6.611 -10.408 18.935 1.00 65.56 97 GLN A C 1
ATOM 795 O O . GLN A 1 97 ? 6.674 -9.689 17.930 1.00 65.56 97 GLN A O 1
ATOM 800 N N . ASP A 1 98 ? 6.475 -11.732 18.861 1.00 71.25 98 ASP A N 1
ATOM 801 C CA . ASP A 1 98 ? 6.397 -12.461 17.594 1.00 71.25 98 ASP A CA 1
ATOM 802 C C . ASP A 1 98 ? 5.091 -12.174 16.852 1.00 71.25 98 ASP A C 1
ATOM 804 O O . ASP A 1 98 ? 5.069 -12.151 15.620 1.00 71.25 98 ASP A O 1
ATOM 808 N N . GLN A 1 99 ? 3.998 -11.887 17.570 1.00 80.12 99 GLN A N 1
ATOM 809 C CA . GLN A 1 99 ? 2.727 -11.507 16.942 1.00 80.12 99 GLN A CA 1
ATOM 810 C C . GLN A 1 99 ? 2.864 -10.204 16.144 1.00 80.12 99 GLN A C 1
ATOM 812 O O . GLN A 1 99 ? 2.314 -10.085 15.049 1.00 80.12 99 GLN A O 1
ATOM 817 N N . GLU A 1 100 ? 3.642 -9.235 16.639 1.00 85.25 100 GLU A N 1
ATOM 818 C CA . GLU A 1 100 ? 3.909 -8.005 15.889 1.00 85.25 100 GLU A CA 1
ATOM 819 C C . GLU A 1 100 ? 4.708 -8.277 14.613 1.00 85.25 100 GLU A C 1
ATOM 821 O O . GLU A 1 100 ? 4.431 -7.662 13.583 1.00 85.25 100 GLU A O 1
ATOM 826 N N . LEU A 1 101 ? 5.681 -9.193 14.664 1.0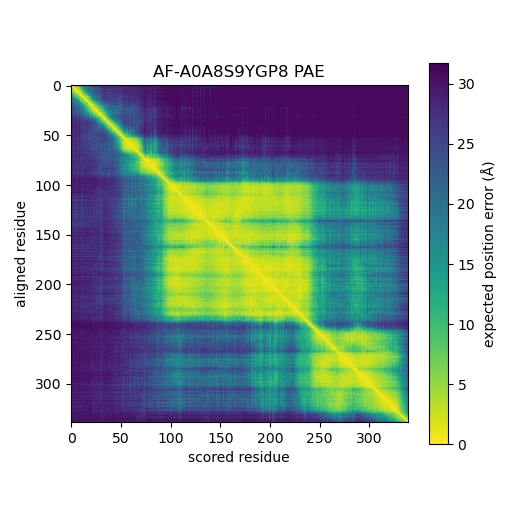0 87.00 101 LEU A N 1
ATOM 827 C CA . LEU A 1 101 ? 6.463 -9.573 13.487 1.00 87.00 101 LEU A CA 1
ATOM 828 C C . LEU A 1 101 ? 5.600 -10.275 12.434 1.00 87.00 101 LEU A C 1
ATOM 830 O O . LEU A 1 101 ? 5.726 -9.962 11.250 1.00 87.00 101 LEU A O 1
ATOM 834 N N . LYS A 1 102 ? 4.691 -11.160 12.860 1.00 89.25 102 LYS A N 1
ATOM 835 C CA . LYS A 1 102 ? 3.719 -11.814 11.970 1.00 89.25 102 LYS A CA 1
ATOM 836 C C . LYS A 1 102 ? 2.868 -10.782 11.234 1.00 89.25 102 LYS A C 1
ATOM 838 O O . LYS A 1 102 ? 2.843 -10.784 10.008 1.00 89.25 102 LYS A O 1
ATOM 843 N N . LEU A 1 103 ? 2.295 -9.816 11.958 1.00 91.12 103 LEU A N 1
ATOM 844 C CA . LEU A 1 103 ? 1.527 -8.718 11.355 1.00 91.12 103 LEU A CA 1
ATOM 845 C C . LEU A 1 103 ? 2.368 -7.874 10.388 1.00 91.12 103 LEU A C 1
ATOM 847 O O . LEU A 1 103 ? 1.876 -7.416 9.357 1.00 91.12 103 LEU A O 1
ATOM 851 N N . ILE A 1 104 ? 3.641 -7.639 10.711 1.00 91.38 104 ILE A N 1
ATOM 852 C CA . ILE A 1 104 ? 4.554 -6.895 9.839 1.00 91.38 104 ILE A CA 1
ATOM 853 C C . ILE A 1 104 ? 4.782 -7.639 8.522 1.00 91.38 104 ILE A C 1
ATOM 855 O O . ILE A 1 104 ? 4.730 -6.999 7.469 1.00 91.38 104 ILE A O 1
ATOM 859 N N . GLY A 1 105 ? 4.997 -8.955 8.584 1.00 89.19 105 GLY A N 1
ATOM 860 C CA . GLY A 1 105 ? 5.176 -9.809 7.412 1.00 89.19 105 GLY A CA 1
ATOM 861 C C . GLY A 1 105 ? 3.909 -9.918 6.567 1.00 89.19 105 GLY A C 1
ATOM 862 O O . GLY A 1 105 ? 3.955 -9.672 5.363 1.00 89.19 105 GLY A O 1
ATOM 863 N N . GLU A 1 106 ? 2.771 -10.204 7.200 1.00 91.38 106 GLU A N 1
ATOM 864 C CA . GLU A 1 106 ? 1.475 -10.361 6.530 1.00 91.38 106 GLU A CA 1
ATOM 865 C C . GLU A 1 106 ? 1.032 -9.080 5.824 1.00 91.38 106 GLU A C 1
ATOM 867 O O . GLU A 1 106 ? 0.598 -9.125 4.681 1.00 91.38 106 GLU A O 1
ATOM 872 N N . TYR A 1 107 ? 1.173 -7.919 6.469 1.00 93.12 107 TYR A N 1
ATOM 873 C CA . TYR A 1 107 ? 0.674 -6.646 5.943 1.00 93.12 107 TYR A CA 1
ATOM 874 C C . TYR A 1 107 ? 1.750 -5.782 5.264 1.00 93.12 107 TYR A C 1
ATOM 876 O O . TYR A 1 107 ? 1.464 -4.658 4.836 1.00 93.12 107 TYR A O 1
ATOM 884 N N . GLY A 1 108 ? 2.985 -6.282 5.139 1.00 92.75 108 GLY A N 1
ATOM 885 C CA . GLY A 1 108 ? 4.111 -5.590 4.499 1.00 92.75 108 GLY A CA 1
ATOM 886 C C . GLY A 1 108 ? 4.402 -4.222 5.119 1.00 92.75 108 GLY A C 1
ATOM 887 O O . GLY A 1 108 ? 4.506 -3.203 4.420 1.00 92.75 108 GLY A O 1
ATOM 888 N N . LEU A 1 109 ? 4.468 -4.177 6.449 1.00 93.75 109 LEU A N 1
ATOM 889 C CA . LEU A 1 109 ? 4.788 -2.967 7.204 1.00 93.75 109 LEU A CA 1
ATOM 890 C C . LEU A 1 109 ? 6.310 -2.779 7.249 1.00 93.75 109 LEU A C 1
ATOM 892 O O . LEU A 1 109 ? 7.066 -3.736 7.305 1.00 93.75 109 LEU A O 1
ATOM 896 N N . ARG A 1 110 ? 6.793 -1.530 7.235 1.00 89.06 110 ARG A N 1
ATOM 897 C CA . ARG A 1 110 ? 8.249 -1.277 7.294 1.00 89.06 110 ARG A CA 1
ATOM 898 C C . ARG A 1 110 ? 8.787 -1.310 8.727 1.00 89.06 110 ARG A C 1
ATOM 900 O O . ARG A 1 110 ? 9.874 -1.814 8.968 1.00 89.06 110 ARG A O 1
ATOM 907 N N . ASN A 1 111 ? 8.038 -0.723 9.666 1.00 89.94 111 ASN A N 1
ATOM 908 C CA . ASN A 1 111 ? 8.489 -0.481 11.038 1.00 89.94 111 ASN A CA 1
ATOM 909 C C . ASN A 1 111 ? 7.388 -0.856 12.041 1.00 89.94 111 ASN A C 1
ATOM 911 O O . ASN A 1 111 ? 6.213 -0.557 11.800 1.00 89.94 111 ASN A O 1
ATOM 915 N N . LYS A 1 112 ? 7.780 -1.319 13.239 1.00 88.94 112 LYS A N 1
ATOM 916 C CA . LYS A 1 112 ? 6.879 -1.513 14.398 1.00 88.94 112 LYS A CA 1
ATOM 917 C C . LYS A 1 112 ? 6.076 -0.255 14.756 1.00 88.94 112 LYS A C 1
ATOM 919 O O . LYS A 1 112 ? 4.919 -0.339 15.147 1.00 88.94 112 LYS A O 1
ATOM 924 N N . ARG A 1 113 ? 6.618 0.940 14.489 1.00 90.81 113 ARG A N 1
ATOM 925 C CA . ARG A 1 113 ? 5.909 2.220 14.682 1.00 90.81 113 ARG A CA 1
ATOM 926 C C . ARG A 1 113 ? 4.595 2.326 13.893 1.00 90.81 113 ARG A C 1
ATOM 928 O O . ARG A 1 113 ? 3.709 3.076 14.295 1.00 90.81 113 ARG A O 1
ATOM 935 N N . GLU A 1 114 ? 4.458 1.650 12.750 1.00 90.62 114 GLU A N 1
ATOM 936 C CA . GLU A 1 114 ? 3.178 1.613 12.027 1.00 90.62 114 GLU A CA 1
ATOM 937 C C . GLU A 1 114 ? 2.143 0.761 12.776 1.00 90.62 114 GLU A C 1
ATOM 939 O O . GLU A 1 114 ? 1.007 1.205 12.927 1.00 90.62 114 GLU A O 1
ATOM 944 N N . VAL A 1 115 ? 2.556 -0.387 13.325 1.00 92.38 115 VAL A N 1
ATOM 945 C CA . VAL A 1 115 ? 1.724 -1.240 14.192 1.00 92.38 115 VAL A CA 1
ATOM 946 C C . VAL A 1 115 ? 1.301 -0.467 15.440 1.00 92.38 115 VAL A C 1
ATOM 948 O O . VAL A 1 115 ? 0.115 -0.384 15.752 1.00 92.38 115 VAL A O 1
ATOM 951 N N . TRP A 1 116 ? 2.248 0.185 16.118 1.00 93.94 116 TRP A N 1
ATOM 952 C CA . TRP A 1 116 ? 1.979 0.920 17.357 1.00 93.94 116 TRP A CA 1
ATOM 953 C C . TRP A 1 116 ? 1.034 2.104 17.156 1.00 93.94 116 TRP A C 1
ATOM 955 O O . TRP A 1 116 ? 0.218 2.395 18.026 1.00 93.94 116 TRP A O 1
ATOM 965 N N . ARG A 1 117 ? 1.077 2.759 15.988 1.00 93.56 117 ARG A N 1
ATOM 966 C CA . ARG A 1 117 ? 0.101 3.803 15.646 1.00 93.56 117 ARG A CA 1
ATOM 967 C C . ARG A 1 117 ? -1.318 3.250 15.568 1.00 93.56 117 ARG A C 1
ATOM 969 O O . ARG A 1 117 ? -2.231 3.881 16.093 1.00 93.56 117 ARG A O 1
ATOM 976 N N . VAL A 1 118 ? -1.503 2.078 14.963 1.00 93.31 118 VAL A N 1
ATOM 977 C CA . VAL A 1 118 ? -2.819 1.428 14.899 1.00 93.31 118 VAL A CA 1
ATOM 978 C C . VAL A 1 118 ? -3.254 0.954 16.288 1.00 93.31 118 VAL A C 1
ATOM 980 O O . VAL A 1 118 ? -4.375 1.259 16.692 1.00 93.31 118 VAL A O 1
ATOM 983 N N . LYS A 1 119 ? -2.356 0.325 17.067 1.00 93.88 119 LYS A N 1
ATOM 984 C CA . LYS A 1 119 ? -2.615 -0.053 18.472 1.00 93.88 119 LYS A CA 1
ATOM 985 C C . LYS A 1 119 ? -3.097 1.143 19.295 1.00 93.88 119 LYS A C 1
ATOM 987 O O . LYS A 1 119 ? -4.111 1.051 19.982 1.00 93.88 119 LYS A O 1
ATOM 992 N N . TYR A 1 120 ? -2.411 2.281 19.186 1.00 94.88 120 TYR A N 1
ATOM 993 C CA . TYR A 1 120 ? -2.761 3.502 19.908 1.00 94.88 120 TYR A CA 1
ATOM 994 C C . TYR A 1 120 ? -4.135 4.056 19.501 1.00 94.88 120 TYR A C 1
ATOM 996 O O . TYR A 1 120 ? -4.945 4.401 20.363 1.00 94.88 120 TYR A O 1
ATOM 1004 N N . VAL A 1 121 ? -4.434 4.111 18.198 1.00 94.06 121 VAL A N 1
ATOM 1005 C CA . VAL A 1 121 ? -5.747 4.560 17.703 1.00 94.06 121 VAL A CA 1
ATOM 1006 C C . VAL A 1 121 ? -6.863 3.650 18.217 1.00 94.06 121 VAL A C 1
ATOM 1008 O O . VAL A 1 121 ? -7.873 4.148 18.715 1.00 94.06 121 VAL A O 1
ATOM 1011 N N . LEU A 1 122 ? -6.663 2.333 18.170 1.00 94.62 122 LEU A N 1
ATOM 1012 C CA . LEU A 1 122 ? -7.616 1.349 18.675 1.00 94.62 122 LEU A CA 1
ATOM 1013 C C . LEU A 1 122 ? -7.828 1.484 20.190 1.00 94.62 122 LEU A C 1
ATOM 1015 O O . LEU A 1 122 ? -8.964 1.471 20.659 1.00 94.62 122 LEU A O 1
ATOM 1019 N N . ALA A 1 123 ? -6.757 1.697 20.959 1.00 96.00 123 ALA A N 1
ATOM 1020 C CA . ALA A 1 123 ? -6.845 1.950 22.395 1.00 96.00 123 ALA A CA 1
ATOM 1021 C C . ALA A 1 123 ? -7.649 3.223 22.710 1.00 96.00 123 ALA A C 1
ATOM 1023 O O . ALA A 1 123 ? -8.485 3.213 23.615 1.00 96.00 123 ALA A O 1
ATOM 1024 N N . LYS A 1 124 ? -7.456 4.297 21.932 1.00 96.25 124 LYS A N 1
ATOM 1025 C CA . LYS A 1 124 ? -8.211 5.550 22.075 1.00 96.25 124 LYS A CA 1
ATOM 1026 C C . LYS A 1 124 ? -9.696 5.361 21.759 1.00 96.25 124 LYS A C 1
ATOM 1028 O O . LYS A 1 124 ? -10.536 5.818 22.528 1.00 96.25 124 LYS A O 1
ATOM 1033 N N . ILE A 1 125 ? -10.016 4.645 20.681 1.00 94.94 125 ILE A N 1
ATOM 1034 C CA . ILE A 1 125 ? -11.398 4.314 20.299 1.00 94.94 125 ILE A CA 1
ATOM 1035 C C . ILE A 1 125 ? -12.080 3.493 21.399 1.00 94.94 125 ILE A C 1
ATOM 1037 O O . ILE A 1 125 ? -13.183 3.829 21.824 1.00 94.94 125 ILE A O 1
ATOM 1041 N N . ARG A 1 126 ? -11.400 2.465 21.917 1.00 95.81 126 ARG A N 1
ATOM 1042 C CA . ARG A 1 126 ? -11.909 1.634 23.016 1.00 95.81 126 ARG A CA 1
ATOM 1043 C C . ARG A 1 126 ? -12.100 2.415 24.309 1.00 95.81 126 ARG A C 1
ATOM 1045 O O . ARG A 1 126 ? -13.073 2.174 25.013 1.00 95.81 126 ARG A O 1
ATOM 1052 N N . LYS A 1 127 ? -11.195 3.345 24.629 1.00 95.75 127 LYS A N 1
ATOM 1053 C CA . LYS A 1 127 ? -11.337 4.222 25.798 1.00 95.75 127 LYS A CA 1
ATOM 1054 C C . LYS A 1 127 ? -12.610 5.061 25.691 1.00 95.75 127 LYS A C 1
ATOM 1056 O O . LYS A 1 127 ? -13.424 5.013 26.604 1.00 95.75 127 LYS A O 1
ATOM 1061 N N . SER A 1 128 ? -12.819 5.730 24.556 1.00 94.56 128 SER A N 1
ATOM 1062 C CA . SER A 1 128 ? -14.043 6.500 24.319 1.00 94.56 128 SER A CA 1
ATOM 1063 C C . SER A 1 128 ? -15.297 5.622 24.357 1.00 94.56 128 SER A C 1
ATOM 1065 O O . SER A 1 128 ? -16.297 6.029 24.928 1.00 94.56 128 SER A O 1
ATOM 1067 N N . ALA A 1 129 ? -15.254 4.402 23.810 1.00 95.38 129 ALA A N 1
ATOM 1068 C CA . ALA A 1 129 ? -16.384 3.475 23.893 1.00 95.38 129 ALA A CA 1
ATOM 1069 C C . ALA A 1 129 ? -16.712 3.081 25.345 1.00 95.38 129 ALA A C 1
ATOM 1071 O O . ALA A 1 129 ? -17.881 3.091 25.716 1.00 95.38 129 ALA A O 1
ATOM 1072 N N . ARG A 1 130 ? -15.703 2.802 26.186 1.00 95.75 130 ARG A N 1
ATOM 1073 C CA . ARG A 1 130 ? -15.913 2.500 27.615 1.00 95.75 130 ARG A CA 1
ATOM 1074 C C . ARG A 1 130 ? -16.553 3.665 28.366 1.00 95.75 130 ARG A C 1
ATOM 1076 O O . ARG A 1 130 ? -17.506 3.443 29.096 1.00 95.75 130 ARG A O 1
ATOM 1083 N N . GLU A 1 131 ? -16.075 4.887 28.147 1.00 94.31 131 GLU A N 1
ATOM 1084 C CA . GLU A 1 131 ? -16.644 6.100 28.760 1.00 94.31 131 GLU A CA 1
ATOM 1085 C C . GLU A 1 131 ? -18.105 6.341 28.339 1.00 94.31 131 GLU A C 1
ATOM 1087 O O . GLU A 1 131 ? -18.906 6.846 29.118 1.00 94.31 131 GLU A O 1
ATOM 1092 N N . LEU A 1 132 ? -18.476 5.973 27.109 1.00 94.00 132 LEU A N 1
ATOM 1093 C CA . LEU A 1 132 ? -19.858 6.095 26.633 1.00 94.00 132 LEU A CA 1
ATOM 1094 C C . LEU A 1 132 ? -20.764 4.983 27.175 1.00 94.00 132 LEU A C 1
ATOM 1096 O O . LEU A 1 132 ? -21.951 5.219 27.374 1.00 94.00 132 LEU A O 1
ATOM 1100 N N . LEU A 1 133 ? -20.219 3.787 27.413 1.00 93.81 133 LEU A N 1
ATOM 1101 C CA . LEU A 1 133 ? -20.965 2.645 27.947 1.00 93.81 133 LEU A CA 1
ATOM 1102 C C . LEU A 1 133 ? -21.260 2.759 29.447 1.00 93.81 133 LEU A C 1
ATOM 1104 O O . LEU A 1 133 ? -22.196 2.120 29.912 1.00 93.81 133 LEU A O 1
ATOM 1108 N N . THR A 1 134 ? -20.508 3.576 30.193 1.00 94.25 134 THR A N 1
ATOM 1109 C CA . THR A 1 134 ? -20.801 3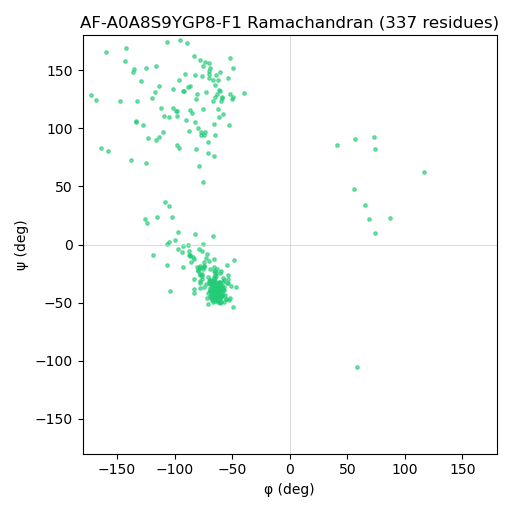.860 31.610 1.00 94.25 134 THR A CA 1
ATOM 1110 C C . THR A 1 134 ? -21.992 4.797 31.812 1.00 94.25 134 THR A C 1
ATOM 1112 O O . THR A 1 134 ? -22.521 4.868 32.914 1.00 94.25 134 THR A O 1
ATOM 1115 N N . LEU A 1 135 ? -22.377 5.548 30.776 1.00 93.94 135 LEU A N 1
ATOM 1116 C CA . LEU A 1 135 ? -23.523 6.462 30.798 1.00 93.94 135 LEU A CA 1
ATOM 1117 C C . LEU A 1 135 ? -24.826 5.710 30.514 1.00 93.94 135 LEU A C 1
ATOM 1119 O O . LEU A 1 135 ? -24.789 4.623 29.934 1.00 93.94 135 LEU A O 1
ATOM 1123 N N . ASP A 1 136 ? -25.974 6.297 30.847 1.00 93.44 136 ASP A N 1
ATOM 1124 C CA . ASP A 1 136 ? -27.270 5.686 30.551 1.00 93.44 136 ASP A CA 1
ATOM 1125 C C . ASP A 1 136 ? -27.555 5.686 29.039 1.00 93.44 136 ASP A C 1
ATOM 1127 O O . ASP A 1 136 ? -27.079 6.543 28.292 1.00 93.44 136 ASP A O 1
ATOM 1131 N N . GLU A 1 137 ? -28.340 4.719 28.558 1.00 89.25 137 GLU A N 1
ATOM 1132 C CA . GLU A 1 137 ? -28.632 4.530 27.130 1.00 89.25 137 GLU A CA 1
ATOM 1133 C C . GLU A 1 137 ? -29.264 5.759 26.469 1.00 89.25 137 GLU A C 1
ATOM 1135 O O . GLU A 1 137 ? -29.014 6.026 25.290 1.00 89.25 137 GLU A O 1
ATOM 1140 N N . LYS A 1 138 ? -30.051 6.520 27.235 1.00 93.50 138 LYS A N 1
ATOM 1141 C CA . LYS A 1 138 ? -30.781 7.702 26.765 1.00 93.50 138 LYS A CA 1
ATOM 1142 C C . LYS A 1 138 ? -30.013 9.007 26.947 1.00 93.50 138 LYS A C 1
ATOM 1144 O O . LYS A 1 138 ? -30.507 10.055 26.527 1.00 93.50 138 LYS A O 1
ATOM 1149 N N . ASP A 1 139 ? -28.812 8.966 27.522 1.00 95.00 139 ASP A N 1
ATOM 1150 C CA . ASP A 1 139 ? -28.021 10.174 27.709 1.00 95.00 139 ASP A CA 1
ATOM 1151 C C . ASP A 1 139 ? -27.679 10.820 26.355 1.00 95.00 139 ASP A C 1
ATOM 1153 O O . ASP A 1 139 ? -27.158 10.153 25.449 1.00 95.00 139 ASP A O 1
ATOM 1157 N N . PRO A 1 140 ? -27.860 12.146 26.201 1.00 94.00 140 PRO A N 1
ATOM 1158 C CA . PRO A 1 140 ? -27.588 12.832 24.938 1.00 94.00 140 PRO A CA 1
ATOM 1159 C C . PRO A 1 140 ? -26.117 12.698 24.517 1.00 94.00 140 PRO A C 1
ATOM 1161 O O . PRO A 1 140 ? -25.810 12.591 23.328 1.00 94.00 140 PRO A O 1
ATOM 1164 N N . ARG A 1 141 ? -25.194 12.638 25.489 1.00 91.12 141 ARG A N 1
ATOM 1165 C CA . ARG A 1 141 ? -23.760 12.416 25.243 1.00 91.12 141 ARG A CA 1
ATOM 1166 C C . ARG A 1 141 ? -23.480 11.026 24.673 1.00 91.12 141 ARG A C 1
ATOM 1168 O O . ARG A 1 141 ? -22.680 10.915 23.742 1.00 91.12 141 ARG A O 1
ATOM 1175 N N . ARG A 1 142 ? -24.151 9.988 25.188 1.00 93.69 142 ARG A N 1
ATOM 1176 C CA . ARG A 1 142 ? -24.017 8.609 24.700 1.00 93.69 142 ARG A CA 1
ATOM 1177 C C . ARG A 1 142 ? -24.592 8.475 23.298 1.00 93.69 142 ARG A C 1
ATOM 1179 O O . ARG A 1 142 ? -23.916 7.946 22.417 1.00 93.69 142 ARG A O 1
ATOM 1186 N N . LEU A 1 143 ? -25.782 9.025 23.063 1.00 92.44 143 LEU A N 1
ATOM 1187 C CA . LEU A 1 143 ? -26.431 8.994 21.753 1.00 92.44 143 LEU A CA 1
ATOM 1188 C C . LEU A 1 143 ? -25.602 9.726 20.692 1.00 92.44 143 LEU A C 1
ATOM 1190 O O . LEU A 1 143 ? -25.316 9.165 19.633 1.00 92.44 143 LEU A O 1
ATOM 1194 N N . PHE A 1 144 ? -25.153 10.952 20.972 1.00 94.19 144 PHE A N 1
ATOM 1195 C CA . PHE A 1 144 ? -24.379 11.742 20.014 1.00 94.19 144 PHE A CA 1
ATOM 1196 C C . PHE A 1 144 ? -22.967 11.184 19.800 1.00 94.19 144 PHE A C 1
ATOM 1198 O O . PHE A 1 144 ? -22.557 10.933 18.665 1.00 94.19 144 PHE A O 1
ATOM 1205 N N . GLY A 1 145 ? -22.223 10.949 20.886 1.00 92.50 145 GLY A N 1
ATOM 1206 C CA . GLY A 1 145 ? -20.848 10.455 20.817 1.00 92.50 145 GLY A CA 1
ATOM 1207 C C . GLY A 1 145 ? -20.773 9.036 20.260 1.00 92.50 145 GLY A C 1
ATOM 1208 O O . GLY A 1 145 ? -19.936 8.750 19.400 1.00 92.50 145 GLY A O 1
ATOM 1209 N N . GLY A 1 146 ? -21.688 8.165 20.686 1.00 93.50 146 GLY A N 1
ATOM 1210 C CA . GLY A 1 146 ? -21.759 6.787 20.221 1.00 93.50 146 GLY A CA 1
ATOM 1211 C C . GLY A 1 146 ? -22.157 6.686 18.754 1.00 93.50 146 GLY A C 1
ATOM 1212 O O . GLY A 1 146 ? -21.461 6.028 17.979 1.00 93.50 146 GLY A O 1
ATOM 1213 N N . SER A 1 147 ? -23.206 7.398 18.327 1.00 92.50 147 SER A N 1
ATOM 1214 C CA . SER A 1 147 ? -23.624 7.382 16.918 1.00 92.50 147 SER A CA 1
ATOM 1215 C C . SER A 1 147 ? -22.551 7.961 15.991 1.00 92.50 147 SER A C 1
ATOM 1217 O O . SER A 1 147 ? -22.299 7.404 14.920 1.00 92.50 147 SER A O 1
ATOM 1219 N N . ALA A 1 148 ? -21.858 9.029 16.402 1.00 94.44 148 ALA A N 1
ATOM 1220 C CA . ALA A 1 148 ? -20.752 9.601 15.638 1.00 94.44 148 ALA A CA 1
ATOM 1221 C C . ALA A 1 148 ? -19.569 8.627 15.502 1.00 94.44 148 ALA A C 1
ATOM 1223 O O . ALA A 1 148 ? -19.011 8.485 14.406 1.00 94.44 148 ALA A O 1
ATOM 1224 N N . LEU A 1 149 ? -19.202 7.935 16.588 1.00 93.94 149 LEU A N 1
ATOM 1225 C CA . LEU A 1 149 ? -18.124 6.944 16.585 1.00 93.94 149 LEU A CA 1
ATOM 1226 C C . LEU A 1 149 ? -18.455 5.775 15.648 1.00 93.94 149 LEU A C 1
ATOM 1228 O O . LEU A 1 149 ? -17.646 5.437 14.781 1.00 93.94 149 LEU A O 1
ATOM 1232 N N . LEU A 1 150 ? -19.665 5.223 15.763 1.00 93.88 150 LEU A N 1
ATOM 1233 C CA . LEU A 1 150 ? -20.140 4.115 14.932 1.00 93.88 150 LEU A CA 1
ATOM 1234 C C . LEU A 1 150 ? -20.188 4.500 13.450 1.00 93.88 150 LEU A C 1
ATOM 1236 O O . LEU A 1 150 ? -19.620 3.797 12.617 1.00 93.88 150 LEU A O 1
ATOM 1240 N N . ARG A 1 151 ? -20.753 5.666 13.109 1.00 93.81 151 ARG A N 1
ATOM 1241 C CA . ARG A 1 151 ? -20.779 6.164 11.720 1.00 93.81 151 ARG A CA 1
ATOM 1242 C C . ARG A 1 151 ? -19.378 6.301 11.127 1.00 93.81 151 ARG A C 1
ATOM 1244 O O . ARG A 1 151 ? -19.176 6.000 9.952 1.00 93.81 151 ARG A O 1
ATOM 1251 N N . ARG A 1 152 ? -18.397 6.763 11.912 1.00 92.75 152 ARG A N 1
ATOM 1252 C CA . ARG A 1 152 ? -17.007 6.881 11.447 1.00 92.75 152 ARG A CA 1
ATOM 1253 C C . ARG A 1 152 ? -16.383 5.506 11.190 1.00 92.75 152 ARG A C 1
ATOM 1255 O O . ARG A 1 152 ? -15.706 5.358 10.175 1.00 92.75 152 ARG A O 1
ATOM 1262 N N . LEU A 1 153 ? -16.609 4.528 12.068 1.00 93.12 153 LEU A N 1
ATOM 1263 C CA . LEU A 1 153 ? -16.071 3.169 11.923 1.00 93.12 153 LEU A CA 1
ATOM 1264 C C . LEU A 1 153 ? -16.676 2.428 10.726 1.00 93.12 153 LEU A C 1
ATOM 1266 O O . LEU A 1 153 ? -15.926 1.840 9.945 1.00 93.12 153 LEU A O 1
ATOM 1270 N N . VAL A 1 154 ? -17.993 2.540 10.532 1.00 93.50 154 VAL A N 1
ATOM 1271 C CA . VAL A 1 154 ? -18.699 1.981 9.369 1.00 93.50 154 VAL A CA 1
ATOM 1272 C C . VAL A 1 154 ? -18.209 2.638 8.080 1.00 93.50 154 VAL A C 1
ATOM 1274 O O . VAL A 1 154 ? -17.822 1.948 7.149 1.00 93.50 154 VAL A O 1
ATOM 1277 N N . ARG A 1 155 ? -18.079 3.972 8.034 1.00 93.19 155 ARG A N 1
ATOM 1278 C CA . ARG A 1 155 ? -17.586 4.685 6.837 1.00 93.19 155 ARG A CA 1
ATOM 1279 C C . ARG A 1 155 ? -16.183 4.250 6.404 1.00 93.19 155 ARG A C 1
ATOM 1281 O O . ARG A 1 155 ? -15.867 4.234 5.213 1.00 93.19 155 ARG A O 1
ATOM 1288 N N . VAL A 1 156 ? -15.310 3.959 7.367 1.00 92.19 156 VAL A N 1
ATOM 1289 C CA . VAL A 1 156 ? -13.969 3.427 7.087 1.00 92.19 156 VAL A CA 1
ATOM 1290 C C . VAL A 1 156 ? -14.035 1.943 6.707 1.00 92.19 156 VAL A C 1
ATOM 1292 O O . VAL A 1 156 ? -13.171 1.479 5.968 1.00 92.19 156 VAL A O 1
ATOM 1295 N N . GLY A 1 157 ? -15.068 1.223 7.142 1.00 90.69 157 GLY A N 1
ATOM 1296 C CA . GLY A 1 157 ? -15.269 -0.200 6.875 1.00 90.69 157 GLY A CA 1
ATOM 1297 C C . GLY A 1 157 ? -14.574 -1.113 7.879 1.00 90.69 157 GLY A C 1
ATOM 1298 O O . GLY A 1 157 ? -14.257 -2.241 7.533 1.00 90.69 157 GLY A O 1
ATOM 1299 N N . VAL A 1 158 ? -14.282 -0.620 9.089 1.00 92.75 158 VAL A N 1
ATOM 1300 C CA . VAL A 1 158 ? -13.711 -1.438 10.180 1.00 92.75 158 VAL A CA 1
ATOM 1301 C C . VAL A 1 158 ? -14.799 -2.284 10.845 1.00 92.75 158 VAL A C 1
ATOM 1303 O O . VAL A 1 158 ? -14.541 -3.389 11.301 1.00 92.75 158 VAL A O 1
ATOM 1306 N N . LEU A 1 159 ? -16.023 -1.754 10.903 1.00 91.69 159 LEU A N 1
ATOM 1307 C CA . LEU A 1 159 ? -17.181 -2.419 11.487 1.00 91.69 159 LEU A CA 1
ATOM 1308 C C . LEU A 1 159 ? -18.232 -2.640 10.386 1.00 91.69 159 LEU A C 1
ATOM 1310 O O . LEU A 1 159 ? -18.529 -1.679 9.669 1.00 91.69 159 LEU A O 1
ATOM 1314 N N . PRO A 1 160 ? -18.789 -3.856 10.238 1.00 88.94 160 PRO A N 1
ATOM 1315 C CA . PRO A 1 160 ? -19.891 -4.108 9.316 1.00 88.94 160 PRO A CA 1
ATOM 1316 C C . PRO A 1 160 ? -21.187 -3.453 9.816 1.00 88.94 160 PRO A C 1
ATOM 1318 O O . PRO A 1 160 ? -21.353 -3.215 11.015 1.00 88.94 160 PRO A O 1
ATOM 1321 N N . GLU A 1 161 ? -22.114 -3.183 8.897 1.00 87.06 161 GLU A N 1
ATOM 1322 C CA . GLU A 1 161 ? -23.366 -2.462 9.178 1.00 87.06 161 GLU A CA 1
ATOM 1323 C C . GLU A 1 161 ? -24.270 -3.211 10.173 1.00 87.06 161 GLU A C 1
ATOM 1325 O O . GLU A 1 161 ? -24.877 -2.591 11.044 1.00 87.06 161 GLU A O 1
ATOM 1330 N N . ASP A 1 162 ? -24.250 -4.545 10.146 1.00 88.88 162 ASP A N 1
ATOM 1331 C CA . ASP A 1 162 ? -25.070 -5.404 11.014 1.00 88.88 162 ASP A CA 1
ATOM 1332 C C . ASP A 1 162 ? -24.715 -5.284 12.507 1.00 88.88 162 ASP A C 1
ATOM 1334 O O . ASP A 1 162 ? -25.518 -5.589 13.389 1.00 88.88 162 ASP A O 1
ATOM 1338 N N . LYS A 1 163 ? -23.488 -4.846 12.813 1.00 87.38 163 LYS A N 1
ATOM 1339 C CA . LYS A 1 163 ? -22.930 -4.801 14.174 1.00 87.38 163 LYS A CA 1
ATOM 1340 C C . LYS A 1 163 ? -22.812 -3.374 14.699 1.00 87.38 163 LYS A C 1
ATOM 1342 O O . LYS A 1 163 ? -21.871 -3.060 15.424 1.00 87.38 163 LYS A O 1
ATOM 1347 N N . MET A 1 164 ? -23.765 -2.499 14.374 1.00 84.94 164 MET A N 1
ATOM 1348 C CA . MET A 1 164 ? -23.767 -1.084 14.774 1.00 84.94 164 MET A CA 1
ATOM 1349 C 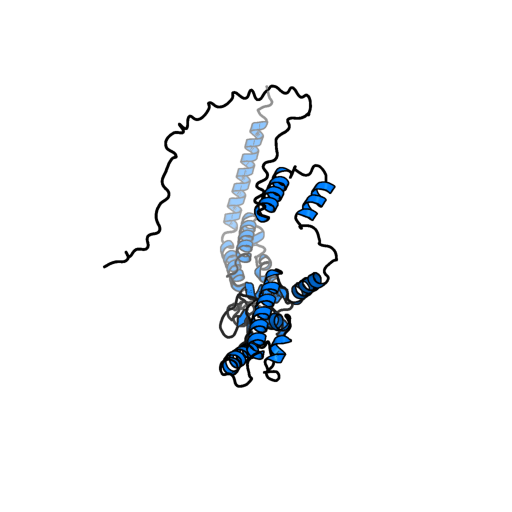C . MET A 1 164 ? -24.141 -0.865 16.260 1.00 84.94 164 MET A C 1
ATOM 1351 O O . MET A 1 164 ? -25.038 -0.093 16.589 1.00 84.94 164 MET A O 1
ATOM 1355 N N . LYS A 1 165 ? -23.437 -1.536 17.180 1.00 89.81 165 LYS A N 1
ATOM 1356 C CA . LYS A 1 165 ? -23.533 -1.344 18.638 1.00 89.81 165 LYS A CA 1
ATOM 1357 C C . LYS A 1 165 ? -22.157 -1.043 19.229 1.00 89.81 165 LYS A C 1
ATOM 1359 O O . LYS A 1 165 ? -21.136 -1.477 18.698 1.00 89.81 165 LYS A O 1
ATOM 1364 N N . LEU A 1 166 ? -22.133 -0.308 20.341 1.00 88.12 166 LEU A N 1
ATOM 1365 C CA . LEU A 1 166 ? -20.889 0.094 21.010 1.00 88.12 166 LEU A CA 1
ATOM 1366 C C . LEU A 1 166 ? -20.096 -1.095 21.571 1.00 88.12 166 LEU A C 1
ATOM 1368 O O . LEU A 1 166 ? -18.869 -1.044 21.580 1.00 88.12 166 LEU A O 1
ATOM 1372 N N . ASP A 1 167 ? -20.762 -2.183 21.952 1.00 91.06 167 ASP A N 1
ATOM 1373 C CA . ASP A 1 167 ? -20.101 -3.360 22.531 1.00 91.06 167 ASP A CA 1
ATOM 1374 C C . ASP A 1 167 ? -19.150 -4.035 21.533 1.00 91.06 167 ASP A C 1
ATOM 1376 O O . ASP A 1 167 ? -18.025 -4.406 21.874 1.00 91.06 167 ASP A O 1
ATOM 1380 N N . PHE A 1 168 ? -19.541 -4.098 20.256 1.00 91.31 168 PHE A N 1
ATOM 1381 C CA . PHE A 1 168 ? -18.700 -4.663 19.197 1.00 91.31 168 PHE A CA 1
ATOM 1382 C C . PHE A 1 168 ? -17.436 -3.835 18.936 1.00 91.31 168 PHE A C 1
ATOM 1384 O O . PHE A 1 168 ? -16.433 -4.379 18.477 1.00 91.31 168 PHE A O 1
ATOM 1391 N N . VAL A 1 169 ? -17.437 -2.542 19.285 1.00 91.81 169 VAL A N 1
ATOM 1392 C CA . VAL A 1 169 ? -16.254 -1.675 19.163 1.00 91.81 169 VAL A CA 1
ATOM 1393 C C . VAL A 1 169 ? -15.140 -2.122 20.118 1.00 91.81 169 VAL A C 1
ATOM 1395 O O . VAL A 1 169 ? -13.957 -1.979 19.803 1.00 91.81 169 VAL A O 1
ATOM 1398 N N . LEU A 1 170 ? -15.484 -2.704 21.272 1.00 91.50 170 LEU A N 1
ATOM 1399 C CA . LEU A 1 170 ? -14.497 -3.225 22.222 1.00 91.50 170 LEU A CA 1
ATOM 1400 C C . LEU A 1 170 ? -13.796 -4.483 21.689 1.00 91.50 170 LEU A C 1
ATOM 1402 O O . LEU A 1 170 ? -12.595 -4.657 21.923 1.00 91.50 170 LEU A O 1
ATOM 1406 N N . GLY A 1 171 ? -14.512 -5.298 20.912 1.00 91.69 171 GLY A N 1
ATOM 1407 C CA . GLY A 1 171 ? -14.014 -6.528 20.290 1.00 91.69 171 GLY A CA 1
ATOM 1408 C C . GLY A 1 171 ? -13.165 -6.340 19.026 1.00 91.69 171 GLY A C 1
ATOM 1409 O O . GLY A 1 171 ? -12.648 -7.328 18.514 1.00 91.69 171 GLY A O 1
ATOM 1410 N N . LEU A 1 172 ? -12.993 -5.106 18.531 1.00 92.00 172 LEU A N 1
ATOM 1411 C CA . LEU A 1 172 ? -12.227 -4.826 17.308 1.00 92.00 172 LEU A CA 1
ATOM 1412 C C . LEU A 1 172 ? -10.771 -5.257 17.423 1.00 92.00 172 LEU A C 1
ATOM 1414 O O . LEU A 1 172 ? -10.085 -4.892 18.379 1.00 92.00 172 LEU A O 1
ATOM 1418 N N . LYS A 1 173 ? -10.251 -5.971 16.436 1.00 93.00 173 LYS A N 1
ATOM 1419 C CA . LYS A 1 173 ? -8.847 -6.370 16.444 1.00 93.00 173 LYS A CA 1
ATOM 1420 C C . LYS A 1 173 ? -7.985 -5.382 15.655 1.00 93.00 173 LYS A C 1
ATOM 1422 O O . LYS A 1 173 ? -8.467 -4.377 15.127 1.00 93.00 173 LYS A O 1
ATOM 1427 N N . ILE A 1 174 ? -6.672 -5.598 15.654 1.00 92.88 174 ILE A N 1
ATOM 1428 C CA . ILE A 1 174 ? -5.744 -4.702 14.948 1.00 92.88 174 ILE A CA 1
ATOM 1429 C C . ILE A 1 174 ? -5.781 -4.945 13.435 1.00 92.88 174 ILE A C 1
ATOM 1431 O O . ILE A 1 174 ? -5.597 -4.016 12.646 1.00 92.88 174 ILE A O 1
ATOM 1435 N N . GLU A 1 175 ? -6.070 -6.184 13.054 1.00 93.31 175 GLU A N 1
ATOM 1436 C CA . GLU A 1 175 ? -6.193 -6.678 11.691 1.00 93.31 175 GLU A CA 1
ATOM 1437 C C . GLU A 1 175 ? -7.280 -5.901 10.947 1.00 93.31 175 GLU A C 1
ATOM 1439 O O . GLU A 1 175 ? -7.009 -5.379 9.869 1.00 93.31 175 GLU A O 1
ATOM 1444 N N . ASP A 1 176 ? -8.437 -5.669 11.580 1.00 93.50 176 ASP A N 1
ATOM 1445 C CA . ASP A 1 176 ? -9.568 -4.922 11.003 1.00 93.50 176 ASP A CA 1
ATOM 1446 C C . ASP A 1 176 ? -9.157 -3.528 10.486 1.00 93.50 176 ASP A C 1
ATOM 1448 O O . ASP A 1 176 ? -9.678 -3.029 9.489 1.00 93.50 176 ASP A O 1
ATOM 1452 N N . PHE A 1 177 ? -8.182 -2.880 11.133 1.00 94.12 177 PHE A N 1
ATOM 1453 C CA . PHE A 1 177 ? -7.639 -1.600 10.670 1.00 94.12 177 PHE A CA 1
ATOM 1454 C C . PHE A 1 177 ? -6.571 -1.766 9.587 1.00 94.12 177 PHE A C 1
ATOM 1456 O O . PHE A 1 177 ? -6.508 -0.953 8.660 1.00 94.12 177 PHE A O 1
ATOM 1463 N N . LEU A 1 178 ? -5.712 -2.782 9.696 1.00 93.81 178 LEU A N 1
ATOM 1464 C CA . LEU A 1 178 ? -4.652 -3.044 8.719 1.00 93.81 178 LEU A CA 1
ATOM 1465 C C . LEU A 1 178 ? -5.226 -3.476 7.365 1.00 93.81 178 LEU A C 1
ATOM 1467 O O . LEU A 1 178 ? -4.727 -3.045 6.322 1.00 93.81 178 LEU A O 1
ATOM 1471 N N . GLU A 1 179 ? -6.334 -4.213 7.361 1.00 93.31 179 GLU A N 1
ATOM 1472 C CA . GLU A 1 179 ? -7.045 -4.614 6.149 1.00 93.31 179 GLU A CA 1
ATOM 1473 C C . GLU A 1 179 ? -7.647 -3.444 5.363 1.00 93.31 179 GLU A C 1
ATOM 1475 O O . GLU A 1 179 ? -7.833 -3.544 4.151 1.00 93.31 179 GLU A O 1
ATOM 1480 N N . ARG A 1 180 ? -7.950 -2.321 6.021 1.00 94.56 180 ARG A N 1
ATOM 1481 C CA . ARG A 1 180 ? -8.564 -1.139 5.389 1.00 94.56 180 ARG A CA 1
ATOM 1482 C C . ARG A 1 180 ? -7.554 -0.147 4.812 1.00 94.56 180 ARG A C 1
ATOM 1484 O O . ARG A 1 180 ? -7.940 0.883 4.249 1.00 94.56 180 ARG A O 1
ATOM 1491 N N . ARG A 1 181 ? -6.259 -0.434 4.932 1.00 95.38 181 ARG A N 1
ATOM 1492 C CA . ARG A 1 181 ? -5.192 0.389 4.354 1.00 95.38 181 ARG A CA 1
ATOM 1493 C C . ARG A 1 181 ? -5.181 0.272 2.832 1.00 95.38 181 ARG A C 1
ATOM 1495 O O . ARG A 1 181 ? -5.466 -0.777 2.270 1.00 95.38 181 ARG A O 1
ATOM 1502 N N . LEU A 1 182 ? -4.771 1.333 2.145 1.00 95.25 182 LEU A N 1
ATOM 1503 C CA . LEU A 1 182 ? -4.680 1.333 0.684 1.00 95.25 182 LEU A CA 1
ATOM 1504 C C . LEU A 1 182 ? -3.766 0.215 0.172 1.00 95.25 182 LEU A C 1
ATOM 1506 O O . LEU A 1 182 ? -4.092 -0.439 -0.807 1.00 95.25 182 LEU A O 1
ATOM 1510 N N . GLN A 1 183 ? -2.660 -0.046 0.871 1.00 95.50 183 GLN A N 1
ATOM 1511 C CA . GLN A 1 183 ? -1.721 -1.118 0.538 1.00 95.50 183 GLN A CA 1
ATOM 1512 C C . GLN A 1 183 ? -2.387 -2.502 0.451 1.00 95.50 183 GLN A C 1
ATOM 1514 O O . GLN A 1 183 ? -2.162 -3.234 -0.508 1.00 95.50 183 GLN A O 1
ATOM 1519 N N . THR A 1 184 ? -3.211 -2.853 1.436 1.00 95.25 184 THR A N 1
ATOM 1520 C CA . THR A 1 184 ? -3.889 -4.153 1.504 1.00 95.25 184 THR A CA 1
ATOM 1521 C C . THR A 1 184 ? -5.079 -4.213 0.564 1.00 95.25 184 THR A C 1
ATOM 1523 O O . THR A 1 184 ? -5.284 -5.231 -0.086 1.00 95.25 184 THR A O 1
ATOM 1526 N N . GLN A 1 185 ? -5.817 -3.112 0.421 1.00 94.56 185 GLN A N 1
ATOM 1527 C CA . GLN A 1 185 ? -6.916 -3.009 -0.540 1.00 94.56 185 GLN A CA 1
ATOM 1528 C C . GLN A 1 185 ? -6.432 -3.190 -1.986 1.00 94.56 185 GLN A C 1
ATOM 1530 O O . GLN A 1 185 ? -7.027 -3.955 -2.732 1.00 94.56 185 GLN A O 1
ATOM 1535 N N . VAL A 1 186 ? -5.314 -2.566 -2.369 1.00 95.19 186 VAL A N 1
ATOM 1536 C CA . VAL A 1 186 ? -4.706 -2.716 -3.706 1.00 95.19 186 VAL A CA 1
ATOM 1537 C C . VAL A 1 186 ? -4.306 -4.167 -3.989 1.00 95.19 186 VAL A C 1
ATOM 1539 O O . VAL A 1 186 ? -4.511 -4.651 -5.099 1.00 95.19 186 VAL A O 1
ATOM 1542 N N . PHE A 1 187 ? -3.765 -4.868 -2.989 1.00 95.50 187 PHE A N 1
ATOM 1543 C CA . PHE A 1 187 ? -3.431 -6.287 -3.108 1.00 95.50 187 PHE A CA 1
ATOM 1544 C C . PHE A 1 187 ? -4.686 -7.168 -3.210 1.00 95.50 187 PHE A C 1
ATOM 1546 O O . PHE A 1 187 ? -4.767 -8.000 -4.107 1.00 95.50 187 PHE A O 1
ATOM 1553 N N . LYS A 1 188 ? -5.698 -6.942 -2.358 1.00 94.50 188 LYS A N 1
ATOM 1554 C CA . LYS A 1 188 ? -6.975 -7.680 -2.395 1.00 94.50 188 LYS A CA 1
ATOM 1555 C C . LYS A 1 188 ? -7.730 -7.486 -3.719 1.00 94.50 188 LYS A C 1
ATOM 1557 O O . LYS A 1 188 ? -8.402 -8.406 -4.164 1.00 94.50 188 LYS A O 1
ATOM 1562 N N . LEU A 1 189 ? -7.603 -6.318 -4.354 1.00 92.56 189 LEU A N 1
ATOM 1563 C CA . LEU A 1 189 ? -8.175 -6.030 -5.677 1.00 92.56 189 LEU A CA 1
ATOM 1564 C C . LEU A 1 189 ? -7.391 -6.658 -6.843 1.00 92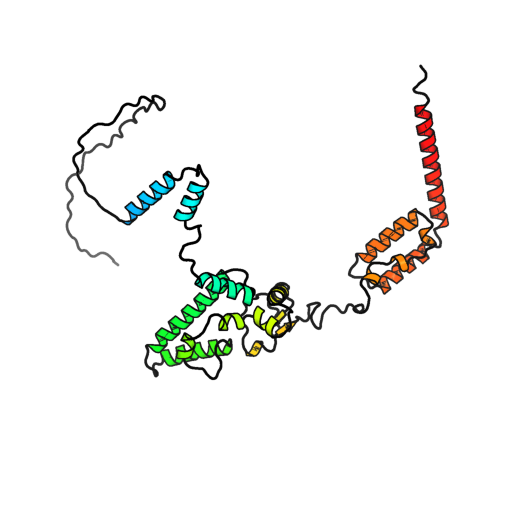.56 189 LEU A C 1
ATOM 1566 O O . LEU A 1 189 ? -7.823 -6.546 -7.985 1.00 92.56 189 LEU A O 1
ATOM 1570 N N . GLY A 1 190 ? -6.237 -7.285 -6.592 1.00 92.81 190 GLY A N 1
ATOM 1571 C CA . GLY A 1 190 ? -5.422 -7.915 -7.635 1.00 92.81 190 GLY A CA 1
ATOM 1572 C C . GLY A 1 190 ? -4.650 -6.937 -8.529 1.00 92.81 190 GLY A C 1
ATOM 1573 O O . GLY A 1 190 ? -4.048 -7.360 -9.510 1.00 92.81 190 GLY A O 1
ATOM 1574 N N . LEU A 1 191 ? -4.608 -5.641 -8.191 1.00 91.06 191 LEU A N 1
ATOM 1575 C CA . LEU A 1 191 ? -3.809 -4.642 -8.924 1.00 91.06 191 LEU A CA 1
ATOM 1576 C C . LEU A 1 191 ? -2.299 -4.845 -8.730 1.00 91.06 191 LEU A C 1
ATOM 1578 O O . LEU A 1 191 ? -1.490 -4.360 -9.518 1.00 91.06 191 LEU A O 1
ATOM 1582 N N . ALA A 1 192 ? -1.910 -5.534 -7.658 1.00 93.56 192 ALA A N 1
ATOM 1583 C CA . ALA A 1 192 ? -0.531 -5.869 -7.351 1.00 93.56 192 ALA A CA 1
ATOM 1584 C C . ALA A 1 192 ? -0.400 -7.363 -7.048 1.00 93.56 192 ALA A C 1
ATOM 1586 O O . ALA A 1 192 ? -1.209 -7.927 -6.320 1.00 93.56 192 ALA A O 1
ATOM 1587 N N . VAL A 1 193 ? 0.686 -7.969 -7.530 1.00 92.81 193 VAL A N 1
ATOM 1588 C CA . VAL A 1 193 ? 1.015 -9.392 -7.304 1.00 92.81 193 VAL A CA 1
ATOM 1589 C C . VAL A 1 193 ? 1.316 -9.711 -5.831 1.00 92.81 193 VAL A C 1
ATOM 1591 O O . VAL A 1 193 ? 1.085 -10.818 -5.367 1.00 92.81 193 VAL A O 1
ATOM 1594 N N . SER A 1 194 ? 1.848 -8.745 -5.078 1.00 95.31 194 SER A N 1
ATOM 1595 C CA . SER A 1 194 ? 2.223 -8.900 -3.668 1.00 95.31 194 SER A CA 1
ATOM 1596 C C . SER A 1 194 ? 1.934 -7.616 -2.895 1.00 95.31 194 SER A C 1
ATOM 1598 O O . SER A 1 194 ? 1.915 -6.520 -3.457 1.00 95.31 194 SER A O 1
ATOM 1600 N N . ILE A 1 195 ? 1.790 -7.726 -1.579 1.00 95.25 195 ILE A N 1
ATOM 1601 C CA . ILE A 1 195 ? 1.618 -6.590 -0.665 1.00 95.25 195 ILE A CA 1
ATOM 1602 C C . ILE A 1 195 ? 2.823 -5.638 -0.704 1.00 95.25 195 ILE A C 1
ATOM 1604 O O . ILE A 1 195 ? 2.663 -4.416 -0.604 1.00 95.25 195 ILE A O 1
ATOM 1608 N N . HIS A 1 196 ? 4.032 -6.173 -0.899 1.00 94.75 196 HIS A N 1
ATOM 1609 C CA . HIS A 1 196 ? 5.244 -5.369 -1.074 1.00 94.75 196 HIS A CA 1
ATOM 1610 C C . HIS A 1 196 ? 5.227 -4.629 -2.417 1.00 94.75 196 HIS A C 1
ATOM 1612 O O . HIS A 1 196 ? 5.542 -3.439 -2.468 1.00 94.75 196 HIS A O 1
ATOM 1618 N N . HIS A 1 197 ? 4.761 -5.297 -3.478 1.00 94.94 197 HIS A N 1
ATOM 1619 C CA . HIS A 1 197 ? 4.569 -4.690 -4.794 1.00 94.94 197 HIS A CA 1
ATOM 1620 C C . HIS A 1 197 ? 3.536 -3.549 -4.730 1.00 94.94 197 HIS A C 1
ATOM 1622 O O . HIS A 1 197 ? 3.811 -2.449 -5.206 1.00 94.94 197 HIS A O 1
ATOM 1628 N N . ALA A 1 198 ? 2.416 -3.740 -4.023 1.00 96.12 198 ALA A N 1
ATOM 1629 C CA . ALA A 1 198 ? 1.419 -2.689 -3.803 1.00 96.12 198 ALA A CA 1
ATOM 1630 C C . ALA A 1 198 ? 2.034 -1.433 -3.160 1.00 96.12 198 ALA A C 1
ATOM 1632 O O . ALA A 1 198 ? 1.770 -0.309 -3.585 1.00 96.12 198 ALA A O 1
ATOM 1633 N N . ARG A 1 199 ? 2.907 -1.601 -2.157 1.00 95.19 199 ARG A N 1
ATOM 1634 C CA . ARG A 1 199 ? 3.587 -0.476 -1.495 1.00 95.19 199 ARG A CA 1
ATOM 1635 C C . ARG A 1 199 ? 4.474 0.314 -2.458 1.00 95.19 199 ARG A C 1
ATOM 1637 O O . ARG A 1 199 ? 4.497 1.545 -2.380 1.00 95.19 199 ARG A O 1
ATOM 1644 N N . VAL A 1 200 ? 5.197 -0.384 -3.334 1.00 95.12 200 VAL A N 1
ATOM 1645 C CA . VAL A 1 200 ? 6.067 0.220 -4.351 1.00 95.12 200 VAL A CA 1
ATOM 1646 C C . VAL A 1 200 ? 5.235 1.019 -5.356 1.00 95.12 200 VAL A C 1
ATOM 1648 O O . VAL A 1 200 ? 5.503 2.207 -5.528 1.00 95.12 200 VAL A O 1
ATOM 1651 N N . LEU A 1 201 ? 4.157 0.436 -5.893 1.00 94.94 201 LEU A N 1
ATOM 1652 C CA . LEU A 1 201 ? 3.252 1.107 -6.838 1.00 94.94 201 LEU A CA 1
ATOM 1653 C C . LEU A 1 201 ? 2.644 2.393 -6.263 1.00 94.94 201 LEU A C 1
ATOM 1655 O O . LEU A 1 201 ? 2.598 3.426 -6.934 1.00 94.94 201 LEU A O 1
ATOM 1659 N N . ILE A 1 202 ? 2.209 2.354 -4.999 1.00 95.12 202 ILE A N 1
ATOM 1660 C CA . ILE A 1 202 ? 1.665 3.531 -4.309 1.00 95.12 202 ILE A CA 1
ATOM 1661 C C . ILE A 1 202 ? 2.738 4.618 -4.199 1.00 95.12 202 ILE A C 1
ATOM 1663 O O . ILE A 1 202 ? 2.490 5.775 -4.536 1.00 95.12 202 ILE A O 1
ATOM 1667 N N . ARG A 1 203 ? 3.952 4.269 -3.756 1.00 94.56 203 ARG A N 1
ATOM 1668 C CA . ARG A 1 203 ? 5.032 5.255 -3.601 1.00 94.56 203 ARG A CA 1
ATOM 1669 C C . ARG A 1 203 ? 5.488 5.859 -4.924 1.00 94.56 203 ARG A C 1
ATOM 1671 O O . ARG A 1 203 ? 5.774 7.053 -4.957 1.00 94.56 203 ARG A O 1
ATOM 1678 N N . GLN A 1 204 ? 5.506 5.067 -5.990 1.00 93.12 204 GLN A N 1
ATOM 1679 C CA . GLN A 1 204 ? 5.820 5.511 -7.349 1.00 93.12 204 GLN A CA 1
ATOM 1680 C C . GLN A 1 204 ? 4.676 6.298 -8.011 1.00 93.12 204 GLN A C 1
ATOM 1682 O O . GLN A 1 204 ? 4.830 6.772 -9.131 1.00 93.12 204 GLN A O 1
ATOM 1687 N N . ARG A 1 205 ? 3.552 6.510 -7.307 1.00 91.12 205 ARG A N 1
ATOM 1688 C CA . ARG A 1 205 ? 2.385 7.279 -7.775 1.00 91.12 205 ARG A CA 1
ATOM 1689 C C . ARG A 1 205 ? 1.656 6.640 -8.963 1.00 91.12 205 ARG A C 1
ATOM 1691 O O . ARG A 1 205 ? 1.080 7.337 -9.796 1.00 91.12 205 ARG A O 1
ATOM 1698 N N . HIS A 1 206 ? 1.619 5.313 -9.014 1.00 91.88 206 HIS A N 1
ATOM 1699 C CA . HIS A 1 206 ? 0.871 4.578 -10.038 1.00 91.88 206 HIS A CA 1
ATOM 1700 C C . HIS A 1 206 ? -0.595 4.348 -9.675 1.00 91.88 206 HIS A C 1
ATOM 1702 O O . HIS A 1 206 ? -1.377 3.958 -10.533 1.00 91.88 206 HIS A O 1
ATOM 1708 N N . ILE A 1 207 ? -0.997 4.629 -8.433 1.00 94.38 207 ILE A N 1
ATOM 1709 C CA . ILE A 1 207 ? -2.350 4.355 -7.939 1.00 94.38 207 ILE A CA 1
ATOM 1710 C C . ILE A 1 207 ? -3.100 5.655 -7.648 1.00 94.38 207 ILE A C 1
ATOM 1712 O O . ILE A 1 207 ? -2.568 6.582 -7.025 1.00 94.38 207 ILE A O 1
ATOM 1716 N N . ARG A 1 208 ? -4.367 5.705 -8.069 1.00 93.25 208 ARG A N 1
ATOM 1717 C CA . ARG A 1 208 ? -5.333 6.725 -7.651 1.00 93.25 208 ARG A CA 1
ATOM 1718 C C . ARG A 1 208 ? -6.481 6.112 -6.870 1.00 93.25 208 ARG A C 1
ATOM 1720 O O . ARG A 1 208 ? -6.855 4.961 -7.060 1.00 93.25 208 ARG A O 1
ATOM 1727 N N . VAL A 1 209 ? -7.065 6.941 -6.017 1.00 94.12 209 VAL A N 1
ATOM 1728 C CA . VAL A 1 209 ? -8.353 6.688 -5.380 1.00 94.12 209 VAL A CA 1
ATOM 1729 C C . VAL A 1 209 ? -9.331 7.705 -5.957 1.00 94.12 209 VAL A C 1
ATOM 1731 O O . VAL A 1 209 ? -9.140 8.914 -5.807 1.00 94.12 209 VAL A O 1
ATOM 1734 N N . ARG A 1 210 ? -10.372 7.225 -6.641 1.00 91.25 210 ARG A N 1
ATOM 1735 C CA . ARG A 1 210 ? -11.277 8.027 -7.473 1.00 91.25 210 ARG A CA 1
ATOM 1736 C C . ARG A 1 210 ? -10.488 8.750 -8.573 1.00 91.25 210 ARG A C 1
ATOM 1738 O O . ARG A 1 210 ? -10.047 8.125 -9.529 1.00 91.25 210 ARG A O 1
ATOM 1745 N N . THR A 1 211 ? -10.277 10.052 -8.441 1.00 90.06 211 THR A N 1
ATOM 1746 C CA . THR A 1 211 ? -9.524 10.873 -9.402 1.00 90.06 211 THR A CA 1
ATOM 1747 C C . THR A 1 211 ? -8.149 11.274 -8.876 1.00 90.06 211 THR A C 1
ATOM 1749 O O . THR A 1 211 ? -7.279 11.643 -9.659 1.00 90.06 211 THR A O 1
ATOM 1752 N N . GLN A 1 212 ? -7.928 11.169 -7.565 1.00 91.88 212 GLN A N 1
ATOM 1753 C CA . GLN A 1 212 ? -6.748 11.701 -6.897 1.00 91.88 212 GLN A CA 1
ATOM 1754 C C . GLN A 1 212 ? -5.641 10.653 -6.804 1.00 91.88 212 GLN A C 1
ATOM 1756 O O . GLN A 1 212 ? -5.865 9.540 -6.330 1.00 91.88 212 GLN A O 1
ATOM 1761 N N . MET A 1 213 ? -4.419 11.031 -7.179 1.00 92.19 213 MET A N 1
ATOM 1762 C CA . MET A 1 213 ? -3.232 10.199 -6.968 1.00 92.19 213 MET A CA 1
ATOM 1763 C C . MET A 1 213 ? -2.856 10.180 -5.484 1.00 92.19 213 MET A C 1
ATOM 1765 O O . MET A 1 213 ? -2.760 11.241 -4.859 1.00 92.19 213 MET A O 1
ATOM 1769 N N . VAL A 1 214 ? -2.629 8.987 -4.926 1.00 93.88 214 VAL A N 1
ATOM 1770 C CA . VAL A 1 214 ? -2.294 8.795 -3.506 1.00 93.88 214 VAL A CA 1
ATOM 1771 C C . VAL A 1 214 ? -0.930 8.120 -3.392 1.00 93.88 214 VAL A C 1
ATOM 1773 O O . VAL A 1 214 ? -0.717 7.053 -3.952 1.00 93.88 214 VAL A O 1
ATOM 1776 N N . ASN A 1 215 ? -0.013 8.724 -2.631 1.00 93.94 215 ASN A N 1
ATOM 1777 C CA . ASN A 1 215 ? 1.366 8.248 -2.441 1.00 93.94 215 ASN A CA 1
ATOM 1778 C C . ASN A 1 215 ? 1.635 7.621 -1.056 1.00 93.94 215 ASN A C 1
ATOM 1780 O O . ASN A 1 215 ? 2.754 7.191 -0.770 1.00 93.94 215 ASN A O 1
ATOM 1784 N N . CYS A 1 216 ? 0.622 7.560 -0.187 1.00 93.94 216 CYS A N 1
ATOM 1785 C CA . CYS A 1 216 ? 0.730 7.081 1.191 1.00 93.94 216 CYS A CA 1
ATOM 1786 C C . CYS A 1 216 ? 0.126 5.672 1.348 1.00 93.94 216 CYS A C 1
ATOM 1788 O O . CYS A 1 216 ? -1.097 5.541 1.369 1.00 93.94 216 CYS A O 1
ATOM 1790 N N . PRO A 1 217 ? 0.934 4.615 1.571 1.00 94.75 217 PRO A N 1
ATOM 1791 C CA . PRO A 1 217 ? 0.421 3.250 1.765 1.00 94.75 217 PRO A CA 1
ATOM 1792 C C . PRO A 1 217 ? -0.453 3.080 3.019 1.00 94.75 217 PRO A C 1
ATOM 1794 O O . PRO A 1 217 ? -1.286 2.181 3.091 1.00 94.75 217 PRO A O 1
ATOM 1797 N N . GLY A 1 218 ? -0.257 3.942 4.024 1.00 92.62 218 GLY A N 1
ATOM 1798 C CA . GLY A 1 218 ? -1.056 3.990 5.254 1.00 92.62 218 GLY A CA 1
ATOM 1799 C C . GLY A 1 218 ? -2.376 4.753 5.132 1.00 92.62 218 GLY A C 1
ATOM 1800 O O . GLY A 1 218 ? -3.000 5.033 6.151 1.00 92.62 218 GLY A O 1
ATOM 1801 N N . PHE A 1 219 ? -2.783 5.136 3.920 1.00 94.62 219 PHE A N 1
ATOM 1802 C CA . PHE A 1 219 ? -4.068 5.784 3.684 1.00 94.62 219 PHE A CA 1
ATOM 1803 C C . PHE A 1 219 ? -5.220 4.825 4.014 1.00 94.62 219 PHE A C 1
ATOM 1805 O O . PHE A 1 219 ? -5.249 3.704 3.516 1.00 94.62 219 PHE A O 1
ATOM 1812 N N . MET A 1 220 ? -6.160 5.260 4.854 1.00 93.69 220 MET A N 1
ATOM 1813 C CA . MET A 1 220 ? -7.345 4.477 5.215 1.00 93.69 220 MET A CA 1
ATOM 1814 C C . MET A 1 220 ? -8.432 4.685 4.163 1.00 93.69 220 MET A C 1
ATOM 1816 O O . MET A 1 220 ? -8.978 5.785 4.034 1.00 93.69 220 MET A O 1
ATOM 1820 N N . VAL A 1 221 ? -8.750 3.632 3.416 1.00 94.06 221 VAL A N 1
ATOM 1821 C CA . VAL A 1 221 ? -9.724 3.691 2.325 1.00 94.06 221 VAL A CA 1
ATOM 1822 C C . VAL A 1 221 ? -11.140 3.615 2.899 1.00 94.06 221 VAL A C 1
ATOM 1824 O O . VAL A 1 221 ? -11.462 2.717 3.673 1.00 94.06 221 VAL A O 1
ATOM 1827 N N . ARG A 1 222 ? -12.011 4.548 2.505 1.00 93.56 222 ARG A N 1
ATOM 1828 C CA . ARG A 1 222 ? -13.449 4.515 2.838 1.00 93.56 222 ARG A CA 1
ATOM 1829 C C . ARG A 1 222 ? -14.182 3.479 1.987 1.00 93.56 222 ARG A C 1
ATOM 1831 O O . ARG A 1 222 ? -13.745 3.219 0.870 1.00 93.56 222 ARG A O 1
ATOM 1838 N N . LEU A 1 223 ? -15.299 2.934 2.468 1.00 92.62 223 LEU A N 1
ATOM 1839 C CA . LEU A 1 223 ? -16.083 1.944 1.710 1.00 92.62 223 LEU A CA 1
ATOM 1840 C C . LEU A 1 223 ? -16.490 2.465 0.321 1.00 92.62 223 LEU A C 1
ATOM 1842 O O . LEU A 1 223 ? -16.207 1.809 -0.679 1.00 92.62 223 LEU A O 1
ATOM 1846 N N . ASP A 1 224 ? -17.007 3.693 0.245 1.00 92.69 224 ASP A N 1
ATOM 1847 C CA . ASP A 1 224 ? -17.424 4.336 -1.013 1.00 92.69 224 ASP A CA 1
ATOM 1848 C C . ASP A 1 224 ? -16.281 4.452 -2.033 1.00 92.69 224 ASP A C 1
ATOM 1850 O O . ASP A 1 224 ?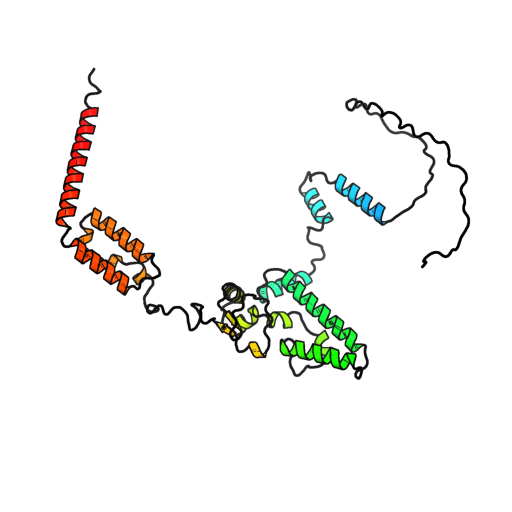 -16.475 4.346 -3.242 1.00 92.69 224 ASP A O 1
ATOM 1854 N N . SER A 1 225 ? -15.065 4.698 -1.540 1.00 92.81 225 SER A N 1
ATOM 1855 C CA . SER A 1 225 ? -13.868 4.877 -2.362 1.00 92.81 225 SER A CA 1
ATOM 1856 C C . SER A 1 225 ? -13.180 3.561 -2.713 1.00 92.81 225 SER A C 1
ATOM 1858 O O . SER A 1 225 ? -12.346 3.558 -3.612 1.00 92.81 225 SER A O 1
ATOM 1860 N N . GLY A 1 226 ? -13.517 2.461 -2.033 1.00 88.88 226 GLY A N 1
ATOM 1861 C CA . GLY A 1 226 ? -12.874 1.162 -2.230 1.00 88.88 226 GLY A CA 1
ATOM 1862 C C . GLY A 1 226 ? -13.067 0.598 -3.635 1.00 88.88 226 GLY A C 1
ATOM 1863 O O . GLY A 1 226 ? -12.145 0.007 -4.178 1.00 88.88 226 GLY A O 1
ATOM 1864 N N . LYS A 1 227 ? -14.228 0.850 -4.252 1.00 90.75 227 LYS A N 1
ATOM 1865 C CA . LYS A 1 227 ? -14.534 0.410 -5.626 1.00 90.75 227 LYS A CA 1
ATOM 1866 C C . LYS A 1 227 ? -13.818 1.228 -6.703 1.00 90.75 227 LYS A C 1
ATOM 1868 O O . LYS A 1 227 ? -13.747 0.803 -7.843 1.00 90.75 227 LYS A O 1
ATOM 1873 N N . LEU A 1 228 ? -13.340 2.419 -6.352 1.00 92.62 228 LEU A N 1
ATOM 1874 C CA . LEU A 1 228 ? -12.788 3.408 -7.279 1.00 92.62 228 LEU A CA 1
ATOM 1875 C C . LEU A 1 228 ? -11.256 3.459 -7.180 1.00 92.62 228 LEU A C 1
ATOM 1877 O O . LEU A 1 228 ? -10.666 4.538 -7.252 1.00 92.62 228 LEU A O 1
ATOM 1881 N N . ILE A 1 229 ? -10.612 2.326 -6.911 1.00 94.00 229 ILE A N 1
ATOM 1882 C CA . ILE A 1 229 ? -9.153 2.225 -6.855 1.00 94.00 229 ILE A CA 1
ATOM 1883 C C . ILE A 1 229 ? -8.689 1.669 -8.188 1.00 94.00 229 ILE A C 1
ATOM 1885 O O . ILE A 1 229 ? -8.960 0.516 -8.492 1.00 94.00 229 ILE A O 1
ATOM 1889 N N . ASP A 1 230 ? -7.948 2.481 -8.932 1.00 92.25 230 ASP A N 1
ATOM 1890 C CA . ASP A 1 230 ? -7.427 2.121 -10.246 1.00 92.25 230 ASP A CA 1
ATOM 1891 C C . ASP A 1 230 ? -6.016 2.686 -10.429 1.00 92.25 230 ASP A C 1
ATOM 1893 O O . ASP A 1 230 ? -5.552 3.554 -9.675 1.00 92.25 230 ASP A O 1
ATOM 1897 N N . PHE A 1 231 ? -5.348 2.245 -11.494 1.00 92.00 231 PHE A N 1
ATOM 1898 C CA . PHE A 1 231 ? -4.138 2.904 -11.969 1.00 92.00 231 PHE A CA 1
ATOM 1899 C C . PHE A 1 231 ? -4.408 4.361 -12.363 1.00 92.00 231 PHE A C 1
ATOM 1901 O O . PHE A 1 231 ? -5.501 4.740 -12.806 1.00 92.00 231 PHE A O 1
ATOM 1908 N N . THR A 1 232 ? -3.396 5.207 -12.188 1.00 86.75 232 THR A N 1
ATOM 1909 C CA . THR A 1 232 ? -3.457 6.599 -12.635 1.00 86.75 232 THR A CA 1
ATOM 1910 C C . THR A 1 232 ? -3.421 6.645 -14.154 1.00 86.75 232 THR A C 1
ATOM 1912 O O . THR A 1 232 ? -2.706 5.870 -14.788 1.00 86.75 232 THR A O 1
ATOM 1915 N N . LEU A 1 233 ? -4.168 7.578 -14.747 1.00 85.56 233 LEU A N 1
ATOM 1916 C CA . LEU A 1 233 ? -4.177 7.759 -16.201 1.00 85.56 233 LEU A CA 1
ATOM 1917 C C . LEU A 1 233 ? -2.774 8.066 -16.731 1.00 85.56 233 LEU A C 1
ATOM 1919 O O . LEU A 1 233 ? -2.395 7.524 -17.749 1.00 85.56 233 LEU A O 1
ATOM 1923 N N . SER A 1 234 ? -1.993 8.857 -15.993 1.00 80.56 234 SER A N 1
ATOM 1924 C CA . SER A 1 234 ? -0.625 9.235 -16.366 1.00 80.56 234 SER A CA 1
ATOM 1925 C C . SER A 1 234 ? 0.407 8.115 -16.197 1.00 80.56 234 SER A C 1
ATOM 1927 O O . SER A 1 234 ? 1.533 8.267 -16.665 1.00 80.56 234 SER A O 1
ATOM 1929 N N . SER A 1 235 ? 0.095 7.037 -15.468 1.00 76.12 235 SER A N 1
ATOM 1930 C CA . SER A 1 235 ? 1.070 5.963 -15.270 1.00 76.12 235 SER A CA 1
ATOM 1931 C C . SER A 1 235 ? 1.198 5.097 -16.522 1.00 76.12 235 SER A C 1
ATOM 1933 O O . SER A 1 235 ? 0.185 4.817 -17.158 1.00 76.12 235 SER A O 1
ATOM 1935 N N . PRO A 1 236 ? 2.403 4.581 -16.832 1.00 76.12 236 PRO A N 1
ATOM 1936 C CA . PRO A 1 236 ? 2.603 3.658 -17.954 1.00 76.12 236 PRO A CA 1
ATOM 1937 C C . PRO A 1 236 ? 1.795 2.358 -17.807 1.00 76.12 236 PRO A C 1
ATOM 1939 O O . PRO A 1 236 ? 1.474 1.716 -18.799 1.00 76.12 236 PRO A O 1
ATOM 1942 N N . LEU A 1 237 ? 1.450 1.988 -16.569 1.00 75.69 237 LEU A N 1
ATOM 1943 C CA . LEU A 1 237 ? 0.621 0.829 -16.225 1.00 75.69 237 LEU A CA 1
ATOM 1944 C C . LEU A 1 237 ? -0.888 1.121 -16.308 1.00 75.69 237 LEU A C 1
ATOM 1946 O O . LEU A 1 237 ? -1.707 0.212 -16.200 1.00 75.69 237 LEU A O 1
ATOM 1950 N N . GLY A 1 238 ? -1.267 2.391 -16.447 1.00 73.06 238 GLY A N 1
ATOM 1951 C CA . GLY A 1 238 ? -2.650 2.821 -16.575 1.00 73.06 238 GLY A CA 1
ATOM 1952 C C . GLY A 1 238 ? -3.125 2.847 -18.023 1.00 73.06 238 GLY A C 1
ATOM 1953 O O . GLY A 1 238 ? -2.360 2.705 -18.971 1.00 73.06 238 GLY A O 1
ATOM 1954 N N . LYS A 1 239 ? -4.426 3.094 -18.201 1.00 65.44 239 LYS A N 1
ATOM 1955 C CA . LYS A 1 239 ? -5.053 3.195 -19.531 1.00 65.44 239 LYS A CA 1
ATOM 1956 C C . LYS A 1 239 ? -4.575 4.387 -20.374 1.00 65.44 239 LYS A C 1
ATOM 1958 O O . LYS A 1 239 ? -4.898 4.425 -21.550 1.00 65.44 239 LYS A O 1
ATOM 1963 N N . GLY A 1 240 ? -3.860 5.343 -19.781 1.00 55.69 240 GLY A N 1
ATOM 1964 C CA . GLY A 1 240 ? -3.269 6.494 -20.471 1.00 55.69 240 GLY A CA 1
ATOM 1965 C C . GLY A 1 240 ? -1.743 6.485 -20.427 1.00 55.69 240 GLY A C 1
ATOM 1966 O O . GLY A 1 240 ? -1.130 7.550 -20.503 1.00 55.69 240 GLY A O 1
ATOM 1967 N N . GLY A 1 241 ? -1.133 5.301 -20.249 1.00 52.88 241 GLY A N 1
ATOM 1968 C CA . GLY A 1 241 ? 0.301 5.147 -20.466 1.00 52.88 241 GLY A CA 1
ATOM 1969 C C . GLY A 1 241 ? 0.685 5.746 -21.820 1.00 52.88 241 GLY A C 1
ATOM 1970 O O . GLY A 1 241 ? -0.179 5.787 -22.697 1.00 52.88 241 GLY A O 1
ATOM 1971 N N . PRO A 1 242 ? 1.931 6.227 -21.993 1.00 50.31 242 PRO A N 1
ATOM 1972 C CA . PRO A 1 242 ? 2.338 6.818 -23.257 1.00 50.31 242 PRO A CA 1
ATOM 1973 C C . PRO A 1 242 ? 1.929 5.854 -24.363 1.00 50.31 242 PRO A C 1
ATOM 1975 O O . PRO A 1 242 ? 2.210 4.651 -24.255 1.00 50.31 242 PRO A O 1
ATOM 1978 N N . ASP A 1 243 ? 1.203 6.356 -25.357 1.00 50.16 243 ASP A N 1
ATOM 1979 C CA . ASP A 1 243 ? 0.981 5.632 -26.597 1.00 50.16 243 ASP A CA 1
ATOM 1980 C C . ASP A 1 243 ? 2.351 5.522 -27.266 1.00 50.16 243 ASP A C 1
ATOM 1982 O O . ASP A 1 243 ? 2.707 6.257 -28.177 1.00 50.16 243 ASP A O 1
ATOM 1986 N N . TRP A 1 244 ? 3.183 4.619 -26.748 1.00 57.34 244 TRP A N 1
ATOM 1987 C CA . TRP A 1 244 ? 4.212 4.004 -27.543 1.00 57.34 244 TRP A CA 1
ATOM 1988 C C . TRP A 1 244 ? 3.408 3.223 -28.571 1.00 57.34 244 TRP A C 1
ATOM 1990 O O . TRP A 1 244 ? 2.966 2.102 -28.308 1.00 57.34 244 TRP A O 1
ATOM 2000 N N . GLU A 1 245 ? 3.175 3.839 -29.725 1.00 57.38 245 GLU A N 1
ATOM 2001 C CA . GLU A 1 245 ? 2.620 3.200 -30.923 1.00 57.38 245 GLU A CA 1
ATOM 2002 C C . GLU A 1 245 ? 3.365 1.875 -31.243 1.00 57.38 245 GLU A C 1
ATOM 2004 O O . GLU A 1 245 ? 2.867 1.011 -31.954 1.00 57.38 245 GLU A O 1
ATOM 2009 N N . GLU A 1 246 ? 4.522 1.664 -30.605 1.00 62.75 246 GLU A N 1
ATOM 2010 C CA . GLU A 1 246 ? 5.441 0.538 -30.689 1.00 62.75 246 GLU A CA 1
ATOM 2011 C C . GLU A 1 246 ? 5.359 -0.476 -29.519 1.00 62.75 246 GLU A C 1
ATOM 2013 O O . GLU A 1 246 ? 6.303 -1.225 -29.299 1.00 62.75 246 GLU A O 1
ATOM 2018 N N . LYS A 1 247 ? 4.239 -0.602 -28.781 1.00 64.75 247 LYS A N 1
ATOM 2019 C CA . LYS A 1 247 ? 4.058 -1.699 -27.780 1.00 64.75 247 LYS A CA 1
ATOM 2020 C C . LYS A 1 247 ? 4.284 -3.104 -28.357 1.00 64.75 247 LYS A C 1
ATOM 2022 O O . LYS A 1 247 ? 4.592 -4.036 -27.618 1.00 64.75 247 LYS A O 1
ATOM 2027 N N . HIS A 1 248 ? 4.075 -3.253 -29.661 1.00 70.44 248 HIS A N 1
ATOM 2028 C CA . HIS A 1 248 ? 4.252 -4.504 -30.395 1.00 70.44 248 HIS A CA 1
ATOM 2029 C C . HIS A 1 248 ? 5.684 -4.727 -30.891 1.00 70.44 248 HIS A C 1
ATOM 2031 O O . HIS A 1 248 ? 5.986 -5.809 -31.390 1.00 70.44 248 HIS A O 1
ATOM 2037 N N . VAL A 1 249 ? 6.555 -3.725 -30.777 1.00 72.31 249 VAL A N 1
ATOM 2038 C CA . VAL A 1 249 ? 7.924 -3.795 -31.277 1.00 72.31 249 VAL A CA 1
ATOM 2039 C C . VAL A 1 249 ? 8.822 -4.308 -30.158 1.00 72.31 249 VAL A C 1
ATOM 2041 O O . VAL A 1 249 ? 8.736 -3.890 -29.002 1.00 72.31 249 VAL A O 1
ATOM 2044 N N . SER A 1 250 ? 9.661 -5.286 -30.489 1.00 79.06 250 SER A N 1
ATOM 2045 C CA . SER A 1 250 ? 10.563 -5.889 -29.515 1.00 79.06 250 SER A CA 1
ATOM 2046 C C . SER A 1 250 ? 11.658 -4.899 -29.130 1.00 79.06 250 SER A C 1
ATOM 2048 O O . SER A 1 250 ? 12.160 -4.164 -29.978 1.00 79.06 250 SER A O 1
ATOM 2050 N N . PHE A 1 251 ? 12.117 -4.946 -27.875 1.00 81.06 251 PHE A N 1
ATOM 2051 C CA . PHE A 1 251 ? 13.310 -4.214 -27.422 1.00 81.06 251 PHE A CA 1
ATOM 2052 C C . PHE A 1 251 ? 14.495 -4.388 -28.387 1.00 81.06 251 PHE A C 1
ATOM 2054 O O . PHE A 1 251 ? 15.226 -3.440 -28.666 1.00 81.06 251 PHE A O 1
ATOM 2061 N N . ALA A 1 252 ? 14.637 -5.589 -28.956 1.00 83.12 252 ALA A N 1
ATOM 2062 C CA . ALA A 1 252 ? 15.688 -5.896 -29.913 1.00 83.12 252 ALA A CA 1
ATOM 2063 C C . ALA A 1 252 ? 15.676 -4.968 -31.139 1.00 83.12 252 ALA A C 1
ATOM 2065 O O . ALA A 1 252 ? 16.740 -4.581 -31.612 1.00 83.12 252 ALA A O 1
ATOM 2066 N N . ASP A 1 253 ? 14.501 -4.568 -31.618 1.00 82.31 253 ASP A N 1
ATOM 2067 C CA . ASP A 1 253 ? 14.366 -3.712 -32.798 1.00 82.31 253 ASP A CA 1
ATOM 2068 C C . ASP A 1 253 ? 14.651 -2.232 -32.479 1.00 82.31 253 ASP A C 1
ATOM 2070 O O . ASP A 1 253 ? 15.004 -1.462 -33.372 1.00 82.31 253 ASP A O 1
ATOM 2074 N N . HIS A 1 254 ? 14.559 -1.833 -31.204 1.00 80.25 254 HIS A N 1
ATOM 2075 C CA . HIS A 1 254 ? 14.897 -0.479 -30.747 1.00 80.25 254 HIS A CA 1
ATOM 2076 C C . HIS A 1 254 ? 16.390 -0.273 -30.489 1.00 80.25 254 HIS A C 1
ATOM 2078 O O . HIS A 1 254 ? 16.870 0.863 -30.591 1.00 80.25 254 HIS A O 1
ATOM 2084 N N . THR A 1 255 ? 17.090 -1.342 -30.099 1.00 83.69 255 THR A N 1
ATOM 2085 C CA . THR A 1 255 ? 18.486 -1.295 -29.648 1.00 83.69 255 THR A CA 1
ATOM 2086 C C . THR A 1 255 ? 19.458 -1.812 -30.703 1.00 83.69 255 THR A C 1
ATOM 2088 O O . THR A 1 255 ? 20.512 -1.213 -30.889 1.00 83.69 255 THR A O 1
ATOM 2091 N N . PHE A 1 256 ? 19.116 -2.884 -31.423 1.00 87.12 256 PHE A N 1
ATOM 2092 C CA . PHE A 1 256 ? 20.010 -3.499 -32.407 1.00 87.12 256 PHE A CA 1
ATOM 2093 C C . PHE A 1 256 ? 19.710 -2.981 -33.812 1.00 87.12 256 PHE A C 1
ATOM 2095 O O . PHE A 1 256 ? 19.001 -3.606 -34.602 1.00 87.12 256 PHE A O 1
ATOM 2102 N N . LEU A 1 257 ? 20.274 -1.816 -34.120 1.00 85.88 257 LEU A N 1
ATOM 2103 C CA . LEU A 1 257 ? 20.105 -1.151 -35.410 1.00 85.88 257 LEU A CA 1
ATOM 2104 C C . LEU A 1 257 ? 21.056 -1.662 -36.501 1.00 85.88 257 LEU A C 1
ATOM 2106 O O . LEU A 1 257 ? 20.820 -1.402 -37.679 1.00 85.88 257 LEU A O 1
ATOM 2110 N N . ASP A 1 258 ? 22.070 -2.444 -36.130 1.00 83.12 258 ASP A N 1
ATOM 2111 C CA . ASP A 1 258 ? 23.125 -2.930 -37.031 1.00 83.12 258 ASP A CA 1
ATOM 2112 C C . ASP A 1 258 ? 22.574 -3.721 -38.224 1.00 83.12 258 ASP A C 1
ATOM 2114 O O . ASP A 1 258 ? 23.108 -3.659 -39.327 1.00 83.12 258 ASP A O 1
ATOM 2118 N N . LYS A 1 259 ? 21.440 -4.409 -38.034 1.00 83.00 259 LYS A N 1
ATOM 2119 C CA . LYS A 1 259 ? 20.744 -5.166 -39.090 1.00 83.00 259 LYS A CA 1
ATOM 2120 C C . LYS A 1 259 ? 20.234 -4.288 -40.236 1.00 83.00 259 LYS A C 1
ATOM 2122 O O . LYS A 1 259 ? 19.913 -4.804 -41.302 1.00 83.00 259 LYS A O 1
ATOM 2127 N N . HIS A 1 260 ? 20.076 -2.991 -39.992 1.00 81.38 260 HIS A N 1
ATOM 2128 C CA . HIS A 1 260 ? 19.521 -2.026 -40.937 1.00 81.38 260 HIS A CA 1
ATOM 2129 C C . HIS A 1 260 ? 20.590 -1.123 -41.568 1.00 81.38 260 HIS A C 1
ATOM 2131 O O . HIS A 1 260 ? 20.236 -0.237 -42.345 1.00 81.38 260 HIS A O 1
ATOM 2137 N N . VAL A 1 261 ? 21.869 -1.327 -41.239 1.00 84.62 261 VAL A N 1
ATOM 2138 C CA . VAL A 1 261 ? 22.993 -0.589 -41.825 1.00 84.62 261 VAL A CA 1
ATOM 2139 C C . VAL A 1 261 ? 23.469 -1.299 -43.092 1.00 84.62 261 VAL A C 1
ATOM 2141 O O . VAL A 1 261 ? 23.629 -2.519 -43.107 1.00 84.62 261 VAL A O 1
ATOM 2144 N N . ASP A 1 262 ? 23.715 -0.537 -44.160 1.00 80.38 262 ASP A N 1
ATOM 2145 C CA . ASP A 1 262 ? 24.206 -1.096 -45.421 1.00 80.38 262 ASP A CA 1
ATOM 2146 C C . ASP A 1 262 ? 25.637 -1.659 -45.248 1.00 80.38 262 ASP A C 1
ATOM 2148 O O . ASP A 1 262 ? 26.554 -0.910 -44.886 1.00 80.38 262 ASP A O 1
ATOM 2152 N N . PRO A 1 263 ? 25.885 -2.946 -45.564 1.00 79.75 263 PRO A N 1
ATOM 2153 C CA . PRO A 1 263 ? 27.183 -3.596 -45.352 1.00 79.75 263 PRO A CA 1
ATOM 2154 C C . PRO A 1 263 ? 28.302 -3.020 -46.230 1.00 79.75 263 PRO A C 1
ATOM 2156 O O . PRO A 1 263 ? 29.481 -3.192 -45.932 1.00 79.75 263 PRO A O 1
ATOM 2159 N N . GLU A 1 264 ? 27.962 -2.322 -47.315 1.00 78.06 264 GLU A N 1
ATOM 2160 C CA . GLU A 1 264 ? 28.940 -1.660 -48.181 1.00 78.06 264 GLU A CA 1
ATOM 2161 C C . GLU A 1 264 ? 29.623 -0.470 -47.499 1.00 78.06 264 GLU A C 1
ATOM 2163 O O . GLU A 1 264 ? 30.808 -0.240 -47.727 1.00 78.06 264 GLU A O 1
ATOM 2168 N N . LEU A 1 265 ? 28.915 0.241 -46.615 1.00 74.69 265 LEU A N 1
ATOM 2169 C CA . LEU A 1 265 ? 29.455 1.393 -45.882 1.00 74.69 265 LEU A CA 1
ATOM 2170 C C . LEU A 1 265 ? 30.389 0.969 -44.747 1.00 74.69 265 LEU A C 1
ATOM 2172 O O . LEU A 1 265 ? 31.318 1.696 -44.401 1.00 74.69 265 LEU A O 1
ATOM 2176 N N . LEU A 1 266 ? 30.179 -0.236 -44.215 1.00 74.50 266 LEU A N 1
ATOM 2177 C CA . LEU A 1 266 ? 31.001 -0.840 -43.167 1.00 74.50 266 LEU A CA 1
ATOM 2178 C C . LEU A 1 266 ? 32.382 -1.303 -43.666 1.00 74.50 266 LEU A C 1
ATOM 2180 O O . LEU A 1 266 ? 33.250 -1.606 -42.853 1.00 74.50 266 LEU A O 1
ATOM 2184 N N . LYS A 1 267 ? 32.622 -1.338 -44.985 1.00 77.19 267 LYS A N 1
ATOM 2185 C CA . LYS A 1 267 ? 33.933 -1.709 -45.555 1.00 77.19 267 LYS A CA 1
ATOM 2186 C C . LYS A 1 267 ? 35.004 -0.635 -45.329 1.00 77.19 267 LYS A C 1
ATOM 2188 O O . LYS A 1 267 ? 36.186 -0.955 -45.257 1.00 77.19 267 LYS A O 1
ATOM 2193 N N . CYS A 1 268 ? 34.602 0.630 -45.210 1.00 74.50 268 CYS A N 1
ATOM 2194 C CA . CYS A 1 268 ? 35.498 1.741 -44.902 1.00 74.50 268 CYS A CA 1
ATOM 2195 C C . CYS A 1 268 ? 35.664 1.877 -43.385 1.00 74.50 268 CYS A C 1
ATOM 2197 O O . CYS A 1 268 ? 34.705 2.230 -42.703 1.00 74.50 268 CYS A O 1
ATOM 2199 N N . GLY A 1 269 ? 36.878 1.677 -42.860 1.00 79.75 269 GLY A N 1
ATOM 2200 C CA . GLY A 1 269 ? 37.154 1.716 -41.414 1.00 79.75 269 GLY A CA 1
ATOM 2201 C C . GLY A 1 269 ? 36.590 2.947 -40.677 1.00 79.75 269 GLY A C 1
ATOM 2202 O O . GLY A 1 269 ? 35.815 2.774 -39.739 1.00 79.75 269 GLY A O 1
ATOM 2203 N N . PRO A 1 270 ? 36.880 4.191 -41.106 1.00 85.31 270 PRO A N 1
ATOM 2204 C CA . PRO A 1 270 ? 36.396 5.380 -40.394 1.00 85.31 270 PRO A CA 1
ATOM 2205 C C . PRO A 1 270 ? 34.883 5.591 -40.489 1.00 85.31 270 PRO A C 1
ATOM 2207 O O . PRO A 1 270 ? 34.260 6.072 -39.544 1.00 85.31 270 PRO A O 1
ATOM 2210 N N . ILE A 1 271 ? 34.281 5.223 -41.625 1.00 85.12 271 ILE A N 1
ATOM 2211 C CA . ILE A 1 271 ? 32.829 5.315 -41.820 1.00 85.12 271 ILE A CA 1
ATOM 2212 C C . ILE A 1 271 ? 32.132 4.275 -40.939 1.00 85.12 271 ILE A C 1
ATOM 2214 O O . ILE A 1 271 ? 31.107 4.588 -40.339 1.00 85.12 271 ILE A O 1
ATOM 2218 N N . ALA A 1 272 ? 32.711 3.080 -40.792 1.00 85.62 272 ALA A N 1
ATOM 2219 C CA . ALA A 1 272 ? 32.216 2.056 -39.881 1.00 85.62 272 ALA A CA 1
ATOM 2220 C C . ALA A 1 272 ? 32.207 2.552 -38.426 1.00 85.62 272 ALA A C 1
ATOM 2222 O O . ALA A 1 272 ? 31.161 2.500 -37.784 1.00 85.62 272 ALA A O 1
ATOM 2223 N N . SER A 1 273 ? 33.313 3.129 -37.937 1.00 88.00 273 SER A N 1
ATOM 2224 C CA . SER A 1 273 ? 33.378 3.699 -36.580 1.00 88.00 273 SER A CA 1
ATOM 2225 C C . SER A 1 273 ? 32.384 4.848 -36.371 1.00 88.00 273 SER A C 1
ATOM 2227 O O . SER A 1 273 ? 31.771 4.962 -35.310 1.00 88.00 273 SER A O 1
ATOM 2229 N N . PHE A 1 274 ? 32.179 5.692 -37.387 1.00 90.00 274 PHE A N 1
ATOM 2230 C CA . PHE A 1 274 ? 31.168 6.748 -37.337 1.00 90.00 274 PHE A CA 1
ATOM 2231 C C . PHE A 1 274 ? 29.741 6.180 -37.275 1.00 90.00 274 PHE A C 1
ATOM 2233 O O . PHE A 1 274 ? 28.936 6.614 -36.453 1.00 90.00 274 PHE A O 1
ATOM 2240 N N . MET A 1 275 ? 29.419 5.199 -38.119 1.00 89.25 275 MET A N 1
ATOM 2241 C CA . MET A 1 275 ? 28.093 4.578 -38.147 1.00 89.25 275 MET A CA 1
ATOM 2242 C C . MET A 1 275 ? 27.791 3.800 -36.864 1.00 89.25 275 MET A C 1
ATOM 2244 O O . MET A 1 275 ? 26.646 3.808 -36.415 1.00 89.25 275 MET A O 1
ATOM 2248 N N . GLU A 1 276 ? 28.798 3.194 -36.238 1.00 88.50 276 GLU A N 1
ATOM 2249 C CA . GLU A 1 276 ? 28.668 2.553 -34.928 1.00 88.50 276 GLU A CA 1
ATOM 2250 C C . GLU A 1 276 ? 28.262 3.569 -33.847 1.00 88.50 276 GLU A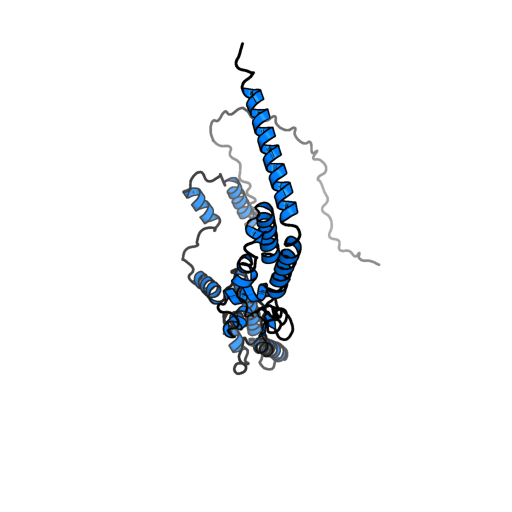 C 1
ATOM 2252 O O . GLU A 1 276 ? 27.303 3.339 -33.108 1.00 88.50 276 GLU A O 1
ATOM 2257 N N . LEU A 1 277 ? 28.905 4.743 -33.815 1.00 90.44 277 LEU A N 1
ATOM 2258 C CA . LEU A 1 277 ? 28.533 5.839 -32.912 1.00 90.44 277 LEU A CA 1
ATOM 2259 C C . LEU A 1 277 ? 27.104 6.336 -33.161 1.00 90.44 277 LEU A C 1
ATOM 2261 O O . LEU A 1 277 ? 26.356 6.580 -32.212 1.00 90.44 277 LEU A O 1
ATOM 2265 N N . VAL A 1 278 ? 26.701 6.462 -34.428 1.00 90.38 278 VAL A N 1
ATOM 2266 C CA . VAL A 1 278 ? 25.329 6.845 -34.791 1.00 90.38 278 VAL A CA 1
ATOM 2267 C C . VAL A 1 278 ? 24.326 5.797 -34.301 1.00 90.38 278 VAL A C 1
ATOM 2269 O O . VAL A 1 278 ? 23.304 6.163 -33.719 1.00 90.38 278 VAL A O 1
ATOM 2272 N N . CYS A 1 279 ? 24.615 4.505 -34.474 1.00 90.06 279 CYS A N 1
ATOM 2273 C CA . CYS A 1 279 ? 23.753 3.424 -33.995 1.00 90.06 279 CYS A CA 1
ATOM 2274 C C . CYS A 1 279 ? 23.642 3.427 -32.466 1.00 90.06 279 CYS A C 1
ATOM 2276 O O . CYS A 1 279 ? 22.529 3.360 -31.942 1.00 90.06 279 CYS A O 1
ATOM 2278 N N . GLN A 1 280 ? 24.757 3.595 -31.748 1.00 89.88 280 GLN A N 1
ATOM 2279 C CA . GLN A 1 280 ? 24.765 3.713 -30.287 1.00 89.88 280 GLN A CA 1
ATOM 2280 C C . GLN A 1 280 ? 23.965 4.935 -29.806 1.00 89.88 280 GLN A C 1
ATOM 2282 O O . GLN A 1 280 ? 23.158 4.818 -28.881 1.00 89.88 280 GLN A O 1
ATOM 2287 N N . GLY A 1 281 ? 24.117 6.089 -30.464 1.00 90.81 281 GLY A N 1
ATOM 2288 C CA . GLY A 1 281 ? 23.360 7.301 -30.148 1.00 90.81 281 GLY A CA 1
ATOM 2289 C C . GLY A 1 281 ? 21.856 7.136 -30.383 1.00 90.81 281 GLY A C 1
ATOM 2290 O O . GLY A 1 281 ? 21.048 7.454 -29.512 1.00 90.81 281 GLY A O 1
ATOM 2291 N N . LEU A 1 282 ? 21.457 6.578 -31.530 1.00 90.31 282 LEU A N 1
ATOM 2292 C CA . LEU A 1 282 ? 20.049 6.306 -31.838 1.00 90.31 282 LEU A CA 1
ATOM 2293 C C . LEU A 1 282 ? 19.441 5.248 -30.907 1.00 90.31 282 LEU A C 1
ATOM 2295 O O . LEU A 1 282 ? 18.266 5.361 -30.553 1.00 90.31 282 LEU A O 1
ATOM 2299 N N . ALA A 1 283 ? 20.206 4.242 -30.483 1.00 87.62 283 ALA A N 1
ATOM 2300 C CA . ALA A 1 283 ? 19.746 3.206 -29.560 1.00 87.62 283 ALA A CA 1
ATOM 2301 C C . ALA A 1 283 ? 19.430 3.769 -28.165 1.00 87.62 283 ALA A C 1
ATOM 2303 O O . ALA A 1 283 ? 18.410 3.409 -27.580 1.00 87.62 283 ALA A O 1
ATOM 2304 N N . GLN A 1 284 ? 20.260 4.685 -27.659 1.00 86.50 284 GLN A N 1
ATOM 2305 C CA . GLN A 1 284 ? 20.081 5.292 -26.335 1.00 86.50 284 GLN A CA 1
ATOM 2306 C C . GLN A 1 284 ? 18.948 6.323 -26.280 1.00 86.50 284 GLN A C 1
ATOM 2308 O O . GLN A 1 284 ? 18.455 6.625 -25.195 1.00 86.50 284 GLN A O 1
ATOM 2313 N N . ASN A 1 285 ? 18.512 6.846 -27.429 1.00 82.44 285 ASN A N 1
ATOM 2314 C CA . ASN A 1 285 ? 17.465 7.860 -27.499 1.00 82.44 285 ASN A CA 1
ATOM 2315 C C . ASN A 1 285 ? 16.061 7.267 -27.252 1.00 82.44 285 ASN A C 1
ATOM 2317 O O . ASN A 1 285 ? 15.578 6.493 -28.088 1.00 82.44 285 ASN A O 1
ATOM 2321 N N . PRO A 1 286 ? 15.354 7.679 -26.175 1.00 80.31 286 PRO A N 1
ATOM 2322 C CA . PRO A 1 286 ? 14.013 7.174 -25.858 1.00 80.31 286 PRO A CA 1
ATOM 2323 C C . PRO A 1 286 ? 12.891 7.794 -26.702 1.00 80.31 286 PRO A C 1
ATOM 2325 O O . PRO A 1 286 ? 11.796 7.252 -26.747 1.00 80.31 286 PRO A O 1
ATOM 2328 N N . ASN A 1 287 ? 13.142 8.942 -27.340 1.00 78.81 287 ASN A N 1
ATOM 2329 C CA . ASN A 1 287 ? 12.098 9.755 -27.980 1.00 78.81 287 ASN A CA 1
ATOM 2330 C C . ASN A 1 287 ? 11.892 9.457 -29.476 1.00 78.81 287 ASN A C 1
ATOM 2332 O O . ASN A 1 287 ? 10.997 10.036 -30.082 1.00 78.81 287 ASN A O 1
ATOM 2336 N N . PHE A 1 288 ? 12.729 8.610 -30.080 1.00 81.50 288 PHE A N 1
ATOM 2337 C CA . PHE A 1 288 ? 12.644 8.263 -31.501 1.00 81.50 288 PHE A CA 1
ATOM 2338 C C . PHE A 1 288 ? 11.981 6.899 -31.695 1.00 81.50 288 PHE A C 1
ATOM 2340 O O . PHE A 1 288 ? 12.385 5.927 -31.049 1.00 81.50 288 PHE A O 1
ATOM 2347 N N . THR A 1 289 ? 11.038 6.816 -32.636 1.00 85.00 289 THR A N 1
ATOM 2348 C CA . THR A 1 289 ? 10.424 5.542 -33.050 1.00 85.00 289 THR A CA 1
ATOM 2349 C C . THR A 1 289 ? 11.391 4.710 -33.892 1.00 85.00 289 THR A C 1
ATOM 2351 O O . THR A 1 289 ? 12.323 5.245 -34.504 1.00 85.00 289 THR A O 1
ATOM 2354 N N . VAL A 1 290 ? 11.200 3.393 -33.958 1.00 85.19 290 VAL A N 1
ATOM 2355 C CA . VAL A 1 290 ? 12.030 2.492 -34.775 1.00 85.19 290 VAL A CA 1
ATOM 2356 C C . VAL A 1 290 ? 11.994 2.893 -36.246 1.00 85.19 290 VAL A C 1
ATOM 2358 O O . VAL A 1 290 ? 13.026 2.872 -36.920 1.00 85.19 290 VAL A O 1
ATOM 2361 N N . GLU A 1 291 ? 10.841 3.327 -36.753 1.00 85.19 291 GLU A N 1
ATOM 2362 C CA . GLU A 1 291 ? 10.726 3.819 -38.128 1.00 85.19 291 GLU A CA 1
ATOM 2363 C C . GLU A 1 291 ? 11.562 5.077 -38.371 1.00 85.19 291 GLU A C 1
ATOM 2365 O O . GLU A 1 291 ? 12.286 5.149 -39.367 1.00 85.19 291 GLU A O 1
ATOM 2370 N N . GLN A 1 292 ? 11.536 6.037 -37.445 1.00 88.25 292 GLN A N 1
ATOM 2371 C CA . GLN A 1 292 ? 12.359 7.243 -37.537 1.00 88.25 292 GLN A CA 1
ATOM 2372 C C . GLN A 1 292 ? 13.854 6.910 -37.448 1.00 88.25 292 GLN A C 1
ATOM 2374 O O . GLN A 1 292 ? 14.649 7.447 -38.222 1.00 88.25 292 GLN A O 1
ATOM 2379 N N . LYS A 1 293 ? 14.248 5.973 -36.572 1.00 89.69 293 LYS A N 1
ATOM 2380 C CA . LYS A 1 293 ? 15.634 5.473 -36.496 1.00 89.69 293 LYS A CA 1
ATOM 2381 C C . LYS A 1 293 ? 16.063 4.849 -37.828 1.00 89.69 293 LYS A C 1
ATOM 2383 O O . LYS A 1 293 ? 17.135 5.165 -38.340 1.00 89.69 293 LYS A O 1
ATOM 2388 N N . ARG A 1 294 ? 15.203 4.032 -38.449 1.00 88.81 294 ARG A N 1
ATOM 2389 C CA . ARG A 1 294 ? 15.446 3.442 -39.779 1.00 88.81 294 ARG A CA 1
ATOM 2390 C C . ARG A 1 294 ? 15.570 4.503 -40.871 1.00 88.81 294 ARG A C 1
ATOM 2392 O O . ARG A 1 294 ? 16.435 4.383 -41.735 1.00 88.81 294 ARG A O 1
ATOM 2399 N N . GLN A 1 295 ? 14.730 5.535 -40.851 1.00 91.12 295 GLN A N 1
ATOM 2400 C CA . GLN A 1 295 ? 14.814 6.650 -41.800 1.00 91.12 295 GLN A CA 1
ATOM 2401 C C . GLN A 1 295 ? 16.127 7.427 -41.644 1.00 91.12 295 GLN A C 1
ATOM 2403 O O . GLN A 1 295 ? 16.768 7.732 -42.647 1.00 91.12 295 GLN A O 1
ATOM 2408 N N . HIS A 1 296 ? 16.576 7.667 -40.409 1.00 90.50 296 HIS A N 1
ATOM 2409 C CA . HIS A 1 296 ? 17.869 8.296 -40.133 1.00 90.50 296 HIS A CA 1
ATOM 2410 C C . HIS A 1 296 ? 19.043 7.493 -40.705 1.00 90.50 296 HIS A C 1
ATOM 2412 O O . HIS A 1 296 ? 19.916 8.060 -41.360 1.00 90.50 296 HIS A O 1
ATOM 2418 N N . LEU A 1 297 ? 19.049 6.170 -40.519 1.00 89.88 297 LEU A N 1
ATOM 2419 C CA . LEU A 1 297 ? 20.093 5.306 -41.078 1.00 89.88 297 LEU A CA 1
ATOM 2420 C C . LEU A 1 297 ? 20.081 5.313 -42.610 1.00 89.88 297 LEU A C 1
ATOM 2422 O O . LEU A 1 297 ? 21.133 5.450 -43.231 1.00 89.88 297 LEU A O 1
ATOM 2426 N N . LYS A 1 298 ? 18.892 5.258 -43.226 1.00 89.44 298 LYS A N 1
ATOM 2427 C CA . LYS A 1 298 ? 18.737 5.384 -44.685 1.00 89.44 298 LYS A CA 1
ATOM 2428 C C . LYS A 1 298 ? 19.244 6.729 -45.206 1.00 89.44 298 LYS A C 1
ATOM 2430 O O . LYS A 1 298 ? 19.845 6.779 -46.278 1.00 89.44 298 LYS A O 1
ATOM 2435 N N . TRP A 1 299 ? 19.025 7.810 -44.459 1.00 91.25 299 TRP A N 1
ATOM 2436 C CA . TRP A 1 299 ? 19.535 9.132 -44.812 1.00 91.25 299 TRP A CA 1
ATOM 2437 C C . TRP A 1 299 ? 21.066 9.166 -44.798 1.00 91.25 299 TRP A C 1
ATOM 2439 O O . TRP A 1 299 ? 21.670 9.610 -45.775 1.00 91.25 299 TRP A O 1
ATOM 2449 N N . TYR A 1 300 ? 21.702 8.628 -43.751 1.00 89.12 300 TYR A N 1
ATOM 2450 C CA . TYR A 1 300 ? 23.164 8.519 -43.698 1.00 89.12 300 TYR A CA 1
ATOM 2451 C C . TYR A 1 300 ? 23.709 7.659 -44.835 1.00 89.12 300 TYR A C 1
ATOM 2453 O O . TYR A 1 300 ? 24.691 8.035 -45.476 1.00 89.12 300 TYR A O 1
ATOM 2461 N N . ALA A 1 301 ? 23.038 6.551 -45.147 1.00 86.31 301 ALA A N 1
ATOM 2462 C CA . ALA A 1 301 ? 23.427 5.714 -46.267 1.00 86.31 301 ALA A CA 1
ATOM 2463 C C . ALA A 1 301 ? 23.386 6.470 -47.603 1.00 86.31 301 ALA A C 1
ATOM 2465 O O . ALA A 1 301 ? 24.330 6.398 -48.389 1.00 86.31 301 ALA A O 1
ATOM 2466 N N . ALA A 1 302 ? 22.338 7.262 -47.845 1.00 88.69 302 ALA A N 1
ATOM 2467 C CA . ALA A 1 302 ? 22.252 8.117 -49.026 1.00 88.69 302 ALA A CA 1
ATOM 2468 C C . ALA A 1 302 ? 23.337 9.211 -49.043 1.00 88.69 302 ALA A C 1
ATOM 2470 O O . ALA A 1 302 ? 23.921 9.476 -50.092 1.00 88.69 302 ALA A O 1
ATOM 2471 N N . TYR A 1 303 ? 23.641 9.811 -47.890 1.00 88.81 303 TYR A N 1
ATOM 2472 C CA . TYR A 1 303 ? 24.647 10.865 -47.754 1.00 88.81 303 TYR A CA 1
ATOM 2473 C C . TYR A 1 303 ? 26.065 10.380 -48.086 1.00 88.81 303 TYR A C 1
ATOM 2475 O O . TYR A 1 303 ? 26.816 11.076 -48.776 1.00 88.81 303 TYR A O 1
ATOM 2483 N N . PHE A 1 304 ? 26.441 9.187 -47.615 1.00 86.38 304 PHE A N 1
ATOM 2484 C CA . PHE A 1 304 ? 27.798 8.672 -47.793 1.00 86.38 304 PHE A CA 1
ATOM 2485 C C . PHE A 1 304 ? 28.059 8.070 -49.175 1.00 86.38 304 PHE A C 1
ATOM 2487 O O . PHE A 1 304 ? 29.205 8.119 -49.615 1.00 86.38 304 PHE A O 1
ATOM 2494 N N . LYS A 1 305 ? 27.033 7.624 -49.915 1.00 82.75 305 LYS A N 1
ATOM 2495 C CA . LYS A 1 305 ? 27.190 7.059 -51.273 1.00 82.75 305 LYS A CA 1
ATOM 2496 C C . LYS A 1 305 ? 28.006 7.934 -52.234 1.00 82.75 305 LYS A C 1
ATOM 2498 O O . LYS A 1 305 ? 28.753 7.401 -53.045 1.00 82.75 305 LYS A O 1
ATOM 2503 N N . GLY A 1 306 ? 27.897 9.262 -52.143 1.00 81.12 306 GLY A N 1
ATOM 2504 C CA . GLY A 1 306 ? 28.657 10.193 -52.992 1.00 81.12 306 GLY A CA 1
ATOM 2505 C C . GLY A 1 306 ? 30.039 10.587 -52.455 1.00 81.12 306 GLY A C 1
ATOM 2506 O O . GLY A 1 306 ? 30.792 11.256 -53.153 1.00 81.12 306 GLY A O 1
ATOM 2507 N N . LYS A 1 307 ? 30.370 10.220 -51.211 1.00 82.44 307 LYS A N 1
ATOM 2508 C CA . LYS A 1 307 ? 31.554 10.714 -50.483 1.00 82.44 307 LYS A CA 1
ATOM 2509 C C . LYS A 1 307 ? 32.545 9.624 -50.096 1.00 82.44 307 LYS A C 1
ATOM 2511 O O . LYS A 1 307 ? 33.653 9.957 -49.684 1.00 82.44 307 LYS A O 1
ATOM 2516 N N . THR A 1 308 ? 32.194 8.352 -50.270 1.00 81.44 308 THR A N 1
ATOM 2517 C CA . THR A 1 308 ? 33.052 7.209 -49.928 1.00 81.44 308 THR A CA 1
ATOM 2518 C C . THR A 1 308 ? 34.445 7.322 -50.547 1.00 81.44 308 THR A C 1
ATOM 2520 O O . THR A 1 308 ? 35.437 7.196 -49.840 1.00 81.44 308 THR A O 1
ATOM 2523 N N . GLN A 1 309 ? 34.534 7.673 -51.834 1.00 80.06 309 GLN A N 1
ATOM 2524 C CA . GLN A 1 309 ? 35.815 7.783 -52.546 1.00 80.06 309 GLN A CA 1
ATOM 2525 C C . GLN A 1 309 ? 36.724 8.889 -51.991 1.00 80.06 309 GLN A C 1
ATOM 2527 O O . GLN A 1 309 ? 37.940 8.725 -51.936 1.00 80.06 309 GLN A O 1
ATOM 2532 N N . ILE A 1 310 ? 36.135 10.010 -51.564 1.00 84.75 310 ILE A N 1
ATOM 2533 C CA . ILE A 1 310 ? 36.877 11.140 -50.991 1.00 84.75 310 ILE A CA 1
ATOM 2534 C C . ILE A 1 310 ? 37.450 10.735 -49.631 1.00 84.75 310 ILE A C 1
ATOM 2536 O O . ILE A 1 310 ? 38.623 10.967 -49.358 1.00 84.75 310 ILE A O 1
ATOM 2540 N N . VAL A 1 311 ? 36.635 10.078 -48.803 1.00 82.06 311 VAL A N 1
ATOM 2541 C CA . VAL A 1 311 ? 37.053 9.614 -47.475 1.00 82.06 311 VAL A CA 1
ATOM 2542 C C . VAL A 1 311 ? 38.144 8.549 -47.592 1.00 82.06 311 VAL A C 1
ATOM 2544 O O . VAL A 1 311 ? 39.150 8.630 -46.895 1.00 82.06 311 VAL A O 1
ATOM 2547 N N . GLU A 1 312 ? 38.003 7.587 -48.507 1.00 82.38 312 GLU A N 1
ATOM 2548 C CA . GLU A 1 312 ? 39.035 6.573 -48.757 1.00 82.38 312 GLU A CA 1
ATOM 2549 C C . GLU A 1 312 ? 40.362 7.182 -49.231 1.00 82.38 312 GLU A C 1
ATOM 2551 O O . GLU A 1 312 ? 41.429 6.708 -48.834 1.00 82.38 312 GLU A O 1
ATOM 2556 N N . ALA A 1 313 ? 40.314 8.234 -50.056 1.00 84.00 313 ALA A N 1
ATOM 2557 C CA . ALA A 1 313 ? 41.510 8.946 -50.498 1.00 84.00 313 ALA A CA 1
ATOM 2558 C C . ALA A 1 313 ? 42.234 9.617 -49.320 1.00 84.00 313 ALA A C 1
ATOM 2560 O O . ALA A 1 313 ? 43.437 9.413 -49.164 1.00 84.00 313 ALA A O 1
ATOM 2561 N N . SER A 1 314 ? 41.508 10.324 -48.447 1.00 83.88 314 SER A N 1
ATOM 2562 C CA . SER A 1 314 ? 42.088 10.955 -47.252 1.00 83.88 314 SER A CA 1
ATOM 2563 C C . SER A 1 314 ? 42.697 9.935 -46.287 1.00 83.88 314 SER A C 1
ATOM 2565 O O . SER A 1 314 ? 43.806 10.128 -45.802 1.00 83.88 314 SER A O 1
ATOM 2567 N N . VAL A 1 315 ? 42.031 8.800 -46.064 1.00 83.50 315 VAL A N 1
ATOM 2568 C CA . VAL A 1 315 ? 42.556 7.723 -45.204 1.00 83.50 315 VAL A CA 1
ATOM 2569 C C . VAL A 1 315 ? 43.843 7.134 -45.772 1.00 83.50 315 VAL A C 1
ATOM 2571 O O . VAL A 1 315 ? 44.787 6.846 -45.038 1.00 83.50 315 VAL A O 1
ATOM 2574 N N . ARG A 1 316 ? 43.902 6.958 -47.095 1.00 82.50 316 ARG A N 1
ATOM 2575 C CA . ARG A 1 316 ? 45.103 6.466 -47.774 1.00 82.50 316 ARG A CA 1
ATOM 2576 C C . ARG A 1 316 ? 46.263 7.454 -47.641 1.00 82.50 316 ARG A C 1
ATOM 2578 O O . ARG A 1 316 ? 47.403 7.023 -47.475 1.00 82.50 316 ARG A O 1
ATOM 2585 N N . GLU A 1 317 ? 45.987 8.753 -47.700 1.00 83.94 317 GLU A N 1
ATOM 2586 C CA . GLU A 1 317 ? 46.986 9.799 -47.463 1.00 83.94 317 GLU A CA 1
ATOM 2587 C C . GLU A 1 317 ? 47.478 9.809 -46.011 1.00 83.94 317 GLU A C 1
ATOM 2589 O O . GLU A 1 317 ? 48.688 9.849 -45.791 1.00 83.94 317 GLU A O 1
ATOM 2594 N N . GLU A 1 318 ? 46.586 9.683 -45.025 1.00 83.56 318 GLU A N 1
ATOM 2595 C CA . GLU A 1 318 ? 46.964 9.592 -43.607 1.00 83.56 318 GLU A CA 1
ATOM 2596 C C . GLU A 1 318 ? 47.842 8.370 -43.316 1.00 83.56 318 GLU A C 1
ATOM 2598 O O . GLU A 1 318 ? 48.873 8.492 -42.653 1.00 83.56 318 GLU A O 1
ATOM 2603 N N . LEU A 1 319 ? 47.491 7.198 -43.857 1.00 84.69 319 LEU A N 1
ATOM 2604 C CA . LEU A 1 319 ? 48.311 5.989 -43.724 1.00 84.69 319 LEU A CA 1
ATOM 2605 C C . LEU A 1 319 ? 49.699 6.182 -44.343 1.00 84.69 319 LEU A C 1
ATOM 2607 O O . LEU A 1 319 ? 50.704 5.820 -43.731 1.00 84.69 319 LEU A O 1
ATOM 2611 N N . ARG A 1 320 ? 49.768 6.815 -45.520 1.00 86.31 320 ARG A N 1
ATOM 2612 C CA . ARG A 1 320 ? 51.035 7.129 -46.192 1.00 86.31 320 ARG A CA 1
ATOM 2613 C C . ARG A 1 320 ? 51.898 8.084 -45.362 1.00 86.31 320 ARG A C 1
ATOM 2615 O O . ARG A 1 320 ? 53.107 7.879 -45.265 1.00 86.31 320 ARG A O 1
ATOM 2622 N N . LEU A 1 321 ? 51.303 9.113 -44.759 1.00 87.44 321 LEU A N 1
ATOM 2623 C CA . LEU A 1 321 ? 52.008 10.045 -43.875 1.00 87.44 321 LEU A CA 1
ATOM 2624 C C . LEU A 1 321 ? 52.502 9.349 -42.601 1.00 87.44 321 LEU A C 1
ATOM 2626 O O . LEU A 1 321 ? 53.657 9.532 -42.224 1.00 87.44 321 LEU A O 1
ATOM 2630 N N . ALA A 1 322 ? 51.681 8.493 -41.991 1.00 87.75 322 ALA A N 1
ATOM 2631 C CA . ALA A 1 322 ? 52.058 7.720 -40.810 1.00 87.75 322 ALA A CA 1
ATOM 2632 C C . ALA A 1 322 ? 53.203 6.729 -41.094 1.00 87.75 322 ALA A C 1
ATOM 2634 O O . ALA A 1 322 ? 54.075 6.524 -40.250 1.00 87.75 322 ALA A O 1
ATOM 2635 N N . GLU A 1 323 ? 53.240 6.113 -42.278 1.00 89.19 323 GLU A N 1
ATOM 2636 C CA . GLU A 1 323 ? 54.351 5.255 -42.707 1.00 89.19 323 GLU A CA 1
ATOM 2637 C C . GLU A 1 323 ? 55.651 6.039 -42.906 1.00 89.19 323 GLU A C 1
ATOM 2639 O O . GLU A 1 323 ? 56.709 5.603 -42.446 1.00 89.19 323 GLU A O 1
ATOM 2644 N N . LEU A 1 324 ? 55.582 7.209 -43.550 1.00 88.12 324 LEU A N 1
ATOM 2645 C CA . LEU A 1 324 ? 56.734 8.100 -43.705 1.00 88.12 324 LEU A CA 1
ATOM 2646 C C . LEU A 1 324 ? 57.247 8.589 -42.349 1.00 88.12 324 LEU A C 1
ATOM 2648 O O . LEU A 1 324 ? 58.456 8.600 -42.126 1.00 88.12 324 LEU A O 1
ATOM 2652 N N . GLU A 1 325 ? 56.347 8.922 -41.426 1.00 88.06 325 GLU A N 1
ATOM 2653 C CA . GLU A 1 325 ? 56.701 9.313 -40.065 1.00 88.06 325 GLU A CA 1
ATOM 2654 C C . GLU A 1 325 ? 57.364 8.160 -39.299 1.00 88.06 325 GLU A C 1
ATOM 2656 O O . GLU A 1 325 ? 58.415 8.351 -38.686 1.00 88.06 325 GLU A O 1
ATOM 2661 N N . LYS A 1 326 ? 56.816 6.938 -39.369 1.00 87.06 326 LYS A N 1
ATOM 2662 C CA . LYS A 1 326 ? 57.449 5.744 -38.781 1.00 87.06 326 LYS A CA 1
ATOM 2663 C C . LYS A 1 326 ? 58.836 5.494 -39.369 1.00 87.06 326 LYS A C 1
ATOM 2665 O O . LYS A 1 326 ? 59.757 5.164 -38.627 1.00 87.06 326 LYS A O 1
ATOM 2670 N N . ARG A 1 327 ? 59.001 5.676 -40.681 1.00 84.44 327 ARG A N 1
ATOM 2671 C CA . ARG A 1 327 ? 60.288 5.514 -41.369 1.00 84.44 327 ARG A CA 1
ATOM 2672 C C . ARG A 1 327 ? 61.299 6.582 -40.947 1.00 84.44 327 ARG A C 1
ATOM 2674 O O . ARG A 1 327 ? 62.446 6.234 -40.691 1.00 84.44 327 ARG A O 1
ATOM 2681 N N . ALA A 1 328 ? 60.866 7.834 -40.797 1.00 81.94 328 ALA A N 1
ATOM 2682 C CA . ALA A 1 328 ? 61.691 8.932 -40.293 1.00 81.94 328 ALA A CA 1
ATOM 2683 C C . ALA A 1 328 ? 62.110 8.723 -38.824 1.00 81.94 328 ALA A C 1
ATOM 2685 O O . ALA A 1 328 ? 63.267 8.950 -38.471 1.00 81.94 328 ALA A O 1
ATOM 2686 N N . ARG A 1 329 ? 61.199 8.218 -37.978 1.00 74.88 329 ARG A N 1
ATOM 2687 C CA . ARG A 1 329 ? 61.494 7.839 -36.584 1.00 74.88 329 ARG A CA 1
ATOM 2688 C C . ARG A 1 329 ? 62.436 6.627 -36.492 1.00 74.88 329 ARG A C 1
ATOM 2690 O O . ARG A 1 329 ? 63.255 6.561 -35.579 1.00 74.88 329 ARG A O 1
ATOM 2697 N N . GLY A 1 330 ? 62.349 5.690 -37.439 1.00 69.62 330 GLY A N 1
ATOM 2698 C CA . GLY A 1 330 ? 63.243 4.532 -37.537 1.00 69.62 330 GLY A CA 1
ATOM 2699 C C . GLY A 1 330 ? 64.677 4.891 -37.946 1.00 69.62 330 GLY A C 1
ATOM 2700 O O . GLY A 1 330 ? 65.616 4.351 -37.371 1.00 69.62 330 GLY A O 1
ATOM 2701 N N . SER A 1 331 ? 64.866 5.839 -38.872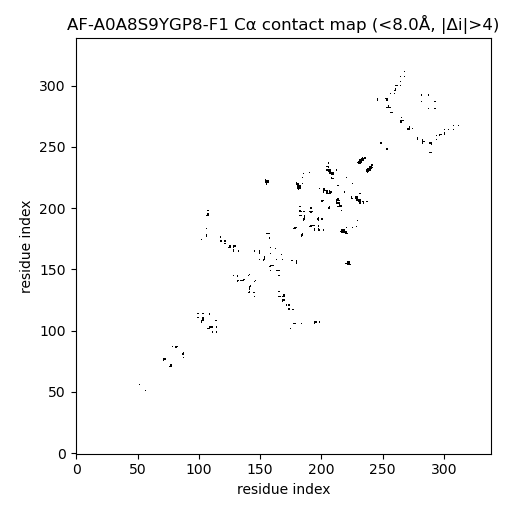 1.00 58.78 331 SER A N 1
ATOM 2702 C CA . SER A 1 331 ? 66.205 6.311 -39.273 1.00 58.78 331 SER A CA 1
ATOM 2703 C C . SER A 1 331 ? 66.923 7.108 -38.181 1.00 58.78 331 SER A C 1
ATOM 2705 O O . SER A 1 331 ? 68.137 7.032 -38.067 1.00 58.78 331 SER A O 1
ATOM 2707 N N . SER A 1 332 ? 66.194 7.820 -37.315 1.00 53.47 332 SER A N 1
ATOM 2708 C CA . SER A 1 332 ? 66.810 8.546 -36.194 1.00 53.47 332 SER A CA 1
ATOM 2709 C C . SER A 1 332 ? 67.369 7.648 -35.078 1.00 53.47 332 SER A C 1
ATOM 2711 O O . SER A 1 332 ? 68.115 8.138 -34.238 1.00 53.47 332 SER A O 1
ATOM 2713 N N . GLN A 1 333 ? 67.021 6.353 -35.042 1.00 50.88 333 GLN A N 1
ATOM 2714 C CA . GLN A 1 333 ? 67.544 5.404 -34.045 1.00 50.88 333 GLN A CA 1
ATOM 2715 C C . GLN A 1 333 ? 68.797 4.642 -34.512 1.00 50.88 333 GLN A C 1
ATOM 2717 O O . GLN A 1 333 ? 69.528 4.126 -33.668 1.00 50.88 333 GLN A O 1
ATOM 2722 N N . SER A 1 334 ? 69.081 4.571 -35.820 1.00 50.56 334 SER A N 1
ATOM 2723 C CA . SER A 1 334 ? 70.276 3.884 -36.342 1.00 50.56 334 SER A CA 1
ATOM 2724 C C . SER A 1 334 ? 71.560 4.713 -36.244 1.00 50.56 334 SER A C 1
ATOM 2726 O O . SER A 1 334 ? 72.644 4.139 -36.203 1.00 50.56 334 SER A O 1
ATOM 2728 N N . ASP A 1 335 ? 71.452 6.040 -36.145 1.00 50.56 335 ASP A N 1
ATOM 2729 C CA . ASP A 1 335 ? 72.611 6.945 -36.157 1.00 50.56 335 ASP A CA 1
ATOM 2730 C C . ASP A 1 335 ? 73.220 7.178 -34.757 1.00 50.56 335 ASP A C 1
ATOM 2732 O O . ASP A 1 335 ? 74.274 7.794 -34.625 1.00 50.56 335 ASP A O 1
ATOM 2736 N N . THR A 1 336 ? 72.605 6.651 -33.690 1.00 52.94 336 THR A N 1
ATOM 2737 C CA . THR A 1 336 ? 73.052 6.844 -32.293 1.00 52.94 336 THR A CA 1
ATOM 2738 C C . THR A 1 336 ? 73.906 5.700 -31.721 1.00 52.94 336 THR A C 1
ATOM 2740 O O . THR A 1 336 ? 74.135 5.662 -30.513 1.00 52.94 336 THR A O 1
ATOM 2743 N N . HIS A 1 337 ? 74.369 4.742 -32.536 1.00 49.25 337 HIS A N 1
ATOM 2744 C CA . HIS A 1 337 ? 75.203 3.601 -32.091 1.00 49.25 337 HIS A CA 1
ATOM 2745 C C . HIS A 1 337 ? 76.555 3.469 -32.819 1.00 49.25 337 HIS A C 1
ATOM 2747 O O . HIS A 1 337 ? 77.187 2.417 -32.765 1.00 49.25 337 HIS A O 1
ATOM 2753 N N . GLY A 1 338 ? 77.028 4.534 -33.471 1.00 52.78 338 GLY A N 1
ATOM 2754 C CA . GLY A 1 338 ? 78.325 4.562 -34.150 1.00 52.78 338 GLY A CA 1
ATOM 2755 C C . GLY A 1 338 ? 79.223 5.705 -33.688 1.00 52.78 338 GLY A C 1
ATOM 2756 O O . GLY A 1 338 ? 79.439 6.628 -34.462 1.00 52.78 338 GLY A O 1
ATOM 2757 N N . THR A 1 339 ? 79.738 5.636 -32.456 1.00 40.00 339 THR A N 1
ATOM 2758 C CA . THR A 1 339 ? 81.045 6.200 -32.046 1.00 40.00 339 THR A CA 1
ATOM 2759 C C . THR A 1 339 ? 81.506 5.559 -30.753 1.00 40.00 339 THR A C 1
ATOM 2761 O O . THR A 1 339 ? 80.646 5.404 -29.857 1.00 40.00 339 THR A O 1
#

Radius of gyration: 42.94 Å; Cα contacts (8 Å, |Δi|>4): 229; chains: 1; bounding box: 112×67×118 Å

Solvent-accessible surface area (backbone atoms only — not comparable to full-atom values): 20722 Å² total; per-residue (Å²): 139,78,100,77,79,87,78,89,77,86,84,90,86,82,84,91,83,86,78,86,87,71,82,77,80,82,79,89,75,72,92,80,73,91,76,89,82,82,93,82,86,79,92,72,82,84,81,82,82,80,80,80,49,70,68,58,54,54,49,50,55,49,51,52,50,66,74,61,64,62,82,64,90,42,75,68,51,43,50,49,48,32,50,76,71,60,74,47,88,67,79,75,78,60,68,70,60,53,54,55,50,50,53,29,64,75,66,51,51,93,51,69,69,60,56,50,51,51,53,51,52,51,50,52,53,36,49,55,45,52,64,38,66,76,46,58,86,84,35,68,65,29,49,53,54,47,52,54,52,48,52,53,37,39,48,42,54,58,40,64,80,93,57,79,49,69,72,55,57,67,69,60,61,71,61,46,58,56,58,34,15,40,23,44,44,38,26,76,70,62,81,22,97,36,47,61,52,21,39,51,40,20,60,74,48,33,29,18,52,69,87,46,74,44,57,58,46,80,39,74,41,32,56,86,47,58,81,35,59,45,57,22,50,80,23,73,88,19,97,48,21,77,84,56,90,54,79,86,56,55,71,60,62,52,51,57,51,70,87,71,54,65,71,76,56,52,72,42,68,71,54,29,58,50,51,50,51,51,42,55,54,56,33,72,42,87,88,62,53,58,67,56,51,51,50,52,47,53,49,52,55,61,63,42,71,83,41,51,70,60,53,53,50,52,52,53,48,52,52,52,51,52,51,52,50,52,50,55,58,54,56,66,62,68,71,78,79,78,129